Protein AF-A0AAD6PBW9-F1 (afdb_monomer)

InterPro domains:
  IPR003439 ABC transporter-like, ATP-binding domain [PF00005] (263-326)
  IPR011527 ABC transporter type 1, transmembrane domain [PF00664] (141-211)
  IPR011527 ABC transporter type 1, transmembrane domain [PS50929] (142-209)
  IPR027417 P-loop containing nucleoside triphosphate hydrolase [G3DSA:3.40.50.300] (234-325)
  IPR027417 P-loop containing nucleoside triphosphate hydrolase [SSF52540] (233-329)
  IPR036640 ABC transporter type 1, transmembrane domain superfamily [G3DSA:1.20.1560.10] (11-88)
  IPR036640 ABC transporter type 1, transmembrane domain superfamily [G3DSA:1.20.1560.10] (89-209)
  IPR036640 ABC transporter type 1, transmembrane domain superfamily [G3DSA:1.20.1560.10] (210-233)
  IPR036640 ABC transporter type 1, transmembrane domain superfamily [SSF90123] (123-211)
  IPR039421 Type 1 protein exporter [PTHR43394] (210-326)

Sequence (341 aa):
MALLLSDLGSEGQKVKFHKLFTFADRLDVVLMIVGTLSAIANGLSQPLMTLIFGQLINSFGASDRSNIVKEVSKVALNFVYLAVCVRARAPKTGMSPKTGMPSPTSVHDDEFEQNIERNVKPEEVSFKRLAYLNKPELPVLFLGTVAAVIHGVIFPVFGLLLSKAINMFYEPPKEIRKDSKFWAVLYLGLGFVTFAALPLQYYLFGIAGGKDSAASIFAILDRKPKIDSSRDEGLTLPHVKGNIEIEHVSFKYPMRPHVQIFRDLSPSIPSGKTVALVGESGSGKSTVISLIERFYDPDSGHVYLDSVEISKFKLNWLRQQMGLITDGAYASLVALHMSAT

Structure (mmCIF, N/CA/C/O backbone):
data_AF-A0AAD6PBW9-F1
#
_entry.id   AF-A0AAD6PBW9-F1
#
loop_
_atom_site.group_PDB
_atom_site.id
_atom_site.type_symbol
_atom_site.label_atom_id
_atom_site.label_alt_id
_atom_site.label_comp_id
_atom_site.label_asym_id
_atom_site.label_entity_id
_atom_site.label_seq_id
_atom_site.pdbx_PDB_ins_code
_atom_site.Cartn_x
_atom_site.Cartn_y
_atom_site.Cartn_z
_atom_site.occupancy
_atom_site.B_iso_or_equiv
_atom_site.auth_seq_id
_atom_site.auth_comp_id
_atom_site.auth_asym_id
_atom_site.auth_atom_id
_atom_site.pdbx_PDB_model_num
ATOM 1 N N . MET A 1 1 ? 1.594 11.320 15.863 1.00 37.09 1 MET A N 1
ATOM 2 C CA . MET A 1 1 ? 0.687 11.803 14.794 1.00 37.09 1 MET A CA 1
ATOM 3 C C . MET A 1 1 ? -0.109 13.038 15.222 1.00 37.09 1 MET A C 1
ATOM 5 O O . MET A 1 1 ? -0.111 14.004 14.477 1.00 37.09 1 MET A O 1
ATOM 9 N N . ALA A 1 2 ? -0.676 13.082 16.436 1.00 32.22 2 ALA A N 1
ATOM 10 C CA . ALA A 1 2 ? -1.377 14.269 16.958 1.00 32.22 2 ALA A CA 1
ATOM 11 C C . ALA A 1 2 ? -0.492 15.533 17.103 1.00 32.22 2 ALA A C 1
ATOM 13 O O . ALA A 1 2 ? -0.950 16.629 16.816 1.00 32.22 2 ALA A O 1
ATOM 14 N N . LEU A 1 3 ? 0.799 15.381 17.429 1.00 37.34 3 LEU A N 1
ATOM 15 C CA . LEU A 1 3 ? 1.764 16.497 17.499 1.00 37.34 3 LEU A CA 1
ATOM 16 C C . LEU A 1 3 ? 2.207 17.058 16.133 1.00 37.34 3 LEU A C 1
ATOM 18 O O . LEU A 1 3 ? 2.838 18.104 16.081 1.00 37.34 3 LEU A O 1
ATOM 22 N N . LEU A 1 4 ? 1.891 16.373 15.028 1.00 42.06 4 LEU A N 1
ATOM 23 C CA . LEU A 1 4 ? 2.176 16.845 13.665 1.00 42.06 4 LEU A CA 1
ATOM 24 C C . LEU A 1 4 ? 1.004 17.641 13.072 1.00 42.06 4 LEU A C 1
ATOM 26 O O . LEU A 1 4 ? 1.197 18.384 12.116 1.00 42.06 4 LEU A O 1
ATOM 30 N N . LEU A 1 5 ? -0.199 17.496 13.637 1.00 43.50 5 LEU A N 1
ATOM 31 C CA . LEU A 1 5 ? -1.408 18.168 13.158 1.00 43.50 5 LEU A CA 1
ATOM 32 C C . LEU A 1 5 ? -1.650 19.523 13.839 1.00 43.50 5 LEU A C 1
ATOM 34 O O . LEU A 1 5 ? -2.323 20.368 13.259 1.00 43.50 5 LEU A O 1
ATOM 38 N N . SER A 1 6 ? -1.065 19.772 15.017 1.00 46.06 6 SER A N 1
ATOM 39 C CA . SER A 1 6 ? -1.161 21.073 15.699 1.00 46.06 6 SER A CA 1
ATOM 40 C C . SER A 1 6 ? -0.300 22.172 15.065 1.00 46.06 6 SER A C 1
ATOM 42 O O . SER A 1 6 ? -0.536 23.344 15.331 1.00 46.06 6 SER A O 1
ATOM 44 N N . ASP A 1 7 ? 0.671 21.811 14.220 1.00 42.16 7 ASP A N 1
ATOM 45 C CA . ASP A 1 7 ? 1.599 22.750 13.563 1.00 42.16 7 ASP A CA 1
ATOM 46 C C . ASP A 1 7 ? 1.181 23.089 12.113 1.00 42.16 7 ASP A C 1
ATOM 48 O O . ASP A 1 7 ? 1.830 23.872 11.426 1.00 42.16 7 ASP A O 1
ATOM 52 N N . LEU A 1 8 ? 0.070 22.513 11.629 1.00 47.62 8 LEU A N 1
ATOM 53 C CA . LEU A 1 8 ? -0.501 22.789 10.299 1.00 47.62 8 LEU A CA 1
ATOM 54 C C . LEU A 1 8 ? -1.520 23.943 10.305 1.00 47.62 8 LEU A C 1
ATOM 56 O O . LEU A 1 8 ? -2.114 24.258 9.276 1.00 47.62 8 LEU A O 1
ATOM 60 N N . GLY A 1 9 ? -1.698 24.602 11.452 1.00 43.00 9 GLY A N 1
ATOM 61 C CA . GLY A 1 9 ? -2.535 25.786 11.621 1.00 43.00 9 GLY A CA 1
ATOM 62 C C . GLY A 1 9 ? -1.777 27.096 11.402 1.00 43.00 9 GLY A C 1
ATOM 63 O O . GLY A 1 9 ? -1.748 27.926 12.299 1.00 43.00 9 GLY A O 1
ATOM 64 N N . SER A 1 10 ? -1.140 27.298 10.248 1.00 41.44 10 SER A N 1
ATOM 65 C CA . SER A 1 10 ? -0.855 28.649 9.734 1.00 41.44 10 SER A CA 1
ATOM 66 C C . SER A 1 10 ? -0.509 28.598 8.247 1.00 41.44 10 SER A C 1
ATOM 68 O O . SER A 1 10 ? 0.254 27.748 7.786 1.00 41.44 10 SER A O 1
ATOM 7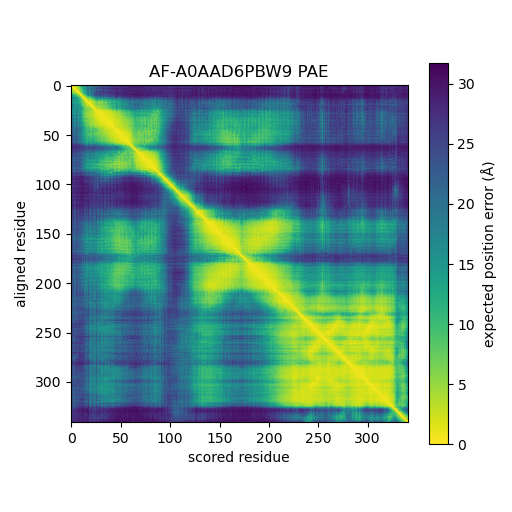0 N N . GLU A 1 11 ? -1.113 29.499 7.476 1.00 49.88 11 GLU A N 1
ATOM 71 C CA . GLU A 1 11 ? -0.882 29.635 6.044 1.00 49.88 11 GLU A CA 1
ATOM 72 C C . GLU A 1 11 ? 0.616 29.815 5.722 1.00 49.88 11 GLU A C 1
ATOM 74 O O . GLU A 1 11 ? 1.295 30.690 6.253 1.00 49.88 11 GLU A O 1
ATOM 79 N N . GLY A 1 12 ? 1.135 29.007 4.792 1.00 52.50 12 GLY A N 1
ATOM 80 C CA . GLY A 1 12 ? 2.311 29.377 3.999 1.00 52.50 12 GLY A CA 1
ATOM 81 C C . GLY A 1 12 ? 3.704 28.964 4.493 1.00 52.50 12 GLY A C 1
ATOM 82 O O . GLY A 1 12 ? 4.676 29.258 3.789 1.00 52.50 12 GLY A O 1
ATOM 83 N N . GLN A 1 13 ? 3.876 28.243 5.608 1.00 51.50 13 GLN A N 1
ATOM 84 C CA . GLN A 1 13 ? 5.208 27.716 5.951 1.00 51.50 13 GLN A CA 1
ATOM 85 C C . GLN A 1 13 ? 5.558 26.466 5.130 1.00 51.50 13 GLN A C 1
ATOM 87 O O . GLN A 1 13 ? 5.186 25.340 5.452 1.00 51.50 13 GLN A O 1
ATOM 92 N N . LYS A 1 14 ? 6.340 26.660 4.060 1.00 52.19 14 LYS A N 1
ATOM 93 C CA . LYS A 1 14 ? 6.998 25.565 3.331 1.00 52.19 14 LYS A CA 1
ATOM 94 C C . LYS A 1 14 ? 7.879 24.776 4.302 1.00 52.19 14 LYS A C 1
ATOM 96 O O . LYS A 1 14 ? 8.925 25.260 4.740 1.00 52.19 14 LYS A O 1
ATOM 101 N N . VAL A 1 15 ? 7.462 23.554 4.626 1.00 58.28 15 VAL A N 1
ATOM 102 C CA . VAL A 1 15 ? 8.254 22.615 5.425 1.00 58.28 15 VAL A CA 1
ATOM 103 C C . VAL A 1 15 ? 9.607 22.422 4.738 1.00 58.28 15 VAL A C 1
ATOM 105 O O . VAL A 1 15 ? 9.685 22.107 3.551 1.00 58.28 15 VAL A O 1
ATOM 108 N N . LYS A 1 16 ? 10.698 22.663 5.471 1.00 74.00 16 LYS A N 1
ATOM 109 C CA . LYS A 1 16 ? 12.054 22.553 4.922 1.00 74.00 16 LYS A CA 1
ATOM 110 C C . LYS A 1 16 ? 12.332 21.092 4.538 1.00 74.00 16 LYS A C 1
ATOM 112 O O . LYS A 1 16 ? 12.134 20.204 5.361 1.00 74.00 16 LYS A O 1
ATOM 117 N N . PHE A 1 17 ? 12.847 20.851 3.328 1.00 62.06 17 PHE A N 1
ATOM 118 C CA . PHE A 1 17 ? 13.036 19.507 2.744 1.00 62.06 17 PHE A CA 1
ATOM 119 C C . PHE A 1 17 ? 13.777 18.502 3.645 1.00 62.06 17 PHE A C 1
ATOM 121 O O . PHE A 1 17 ? 13.475 17.317 3.618 1.00 62.06 17 PHE A O 1
ATOM 128 N N . HIS A 1 18 ? 14.715 18.949 4.482 1.00 64.94 18 HIS A N 1
ATOM 129 C CA . HIS A 1 18 ? 15.452 18.062 5.388 1.00 64.94 18 HIS A CA 1
ATOM 130 C C . HIS A 1 18 ? 14.579 17.437 6.488 1.00 64.94 18 HIS A C 1
ATOM 132 O O . HIS A 1 18 ? 14.928 16.372 6.996 1.00 64.94 18 HIS A O 1
ATOM 138 N N . LYS A 1 19 ? 13.435 18.052 6.834 1.00 68.69 19 LYS A N 1
ATOM 139 C CA . LYS A 1 19 ? 12.487 17.479 7.800 1.00 68.69 19 LYS A CA 1
ATOM 140 C C . LYS A 1 19 ? 11.849 16.176 7.297 1.00 68.69 19 LYS A C 1
ATOM 142 O O . LYS A 1 19 ? 11.441 15.367 8.121 1.00 68.69 19 LYS A O 1
ATOM 147 N N . LEU A 1 20 ? 11.814 15.933 5.978 1.00 65.25 20 LEU A N 1
ATOM 148 C CA . LEU A 1 20 ? 11.360 14.647 5.425 1.00 65.25 20 LEU A CA 1
ATOM 149 C C . LEU A 1 20 ? 12.294 13.484 5.794 1.00 65.25 20 LEU A C 1
ATOM 151 O O . LEU A 1 20 ? 11.838 12.353 5.893 1.00 65.25 20 LEU A O 1
ATOM 155 N N . PHE A 1 21 ? 13.584 13.753 6.014 1.00 69.56 21 PHE A N 1
ATOM 156 C CA . PHE A 1 21 ? 14.593 12.718 6.271 1.00 69.56 21 PHE A CA 1
ATOM 157 C C . PHE A 1 21 ? 14.891 12.519 7.759 1.00 69.56 21 PHE A C 1
ATOM 159 O O . PHE A 1 21 ? 15.747 11.719 8.117 1.00 69.56 21 PHE A O 1
ATOM 166 N N . THR A 1 22 ? 14.200 13.240 8.644 1.00 71.88 22 THR A N 1
ATOM 167 C CA . THR A 1 22 ? 14.455 13.186 10.094 1.00 71.88 22 THR A CA 1
ATOM 168 C C . THR A 1 22 ? 13.980 11.874 10.731 1.00 71.88 22 THR A C 1
ATOM 170 O O . THR A 1 22 ? 14.443 11.525 11.810 1.00 71.88 22 THR A O 1
ATOM 173 N N . PHE A 1 23 ? 13.103 11.132 10.047 1.00 67.75 23 PHE A N 1
ATOM 174 C CA . PHE A 1 23 ? 12.586 9.827 10.476 1.00 67.75 23 PHE A CA 1
ATOM 175 C C . PHE A 1 23 ? 13.142 8.652 9.656 1.00 67.75 23 PHE A C 1
ATOM 177 O O . PHE A 1 23 ? 12.623 7.550 9.767 1.00 67.75 23 PHE A O 1
ATOM 184 N N . ALA A 1 24 ? 14.143 8.885 8.801 1.00 67.69 24 ALA A N 1
ATOM 185 C CA . ALA A 1 24 ? 14.720 7.836 7.966 1.00 67.69 24 ALA A CA 1
ATOM 186 C C . ALA A 1 24 ? 15.621 6.915 8.805 1.00 67.69 24 ALA A C 1
ATOM 188 O O . ALA A 1 24 ? 16.554 7.387 9.464 1.00 67.69 24 ALA A O 1
ATOM 189 N N . ASP A 1 25 ? 15.372 5.608 8.751 1.00 76.69 25 ASP A N 1
ATOM 190 C CA . ASP A 1 25 ? 16.179 4.614 9.455 1.00 76.69 25 ASP A CA 1
ATOM 191 C C . ASP A 1 25 ? 17.566 4.463 8.805 1.00 76.69 25 ASP A C 1
ATOM 193 O O . ASP A 1 25 ? 17.823 4.899 7.679 1.00 76.69 25 ASP A O 1
ATOM 197 N N . ARG A 1 26 ? 18.513 3.804 9.492 1.00 74.62 26 ARG A N 1
ATOM 198 C CA . ARG A 1 26 ? 19.882 3.607 8.961 1.00 74.62 26 ARG A CA 1
ATOM 199 C C . ARG A 1 26 ? 19.892 2.905 7.598 1.00 74.62 26 ARG A C 1
ATOM 201 O O . ARG A 1 26 ? 20.753 3.199 6.773 1.00 74.62 26 ARG A O 1
ATOM 208 N N . LEU A 1 27 ? 18.941 2.002 7.360 1.00 65.19 27 LEU A N 1
ATOM 209 C CA . LEU A 1 27 ? 18.769 1.346 6.064 1.00 65.19 27 LEU A CA 1
ATOM 210 C C . LEU A 1 27 ? 18.255 2.311 4.992 1.00 65.19 27 LEU A C 1
ATOM 212 O O . LEU A 1 27 ? 18.764 2.277 3.873 1.00 65.19 27 LEU A O 1
ATOM 216 N N . ASP A 1 28 ? 17.332 3.209 5.332 1.00 67.50 28 ASP A N 1
ATOM 217 C CA . ASP A 1 28 ? 16.785 4.202 4.401 1.00 67.50 28 ASP A CA 1
ATOM 218 C C . ASP A 1 28 ? 17.858 5.191 3.948 1.00 67.50 28 ASP A C 1
ATOM 220 O O . ASP A 1 28 ? 17.963 5.512 2.762 1.00 67.50 28 ASP A O 1
ATOM 224 N N . VAL A 1 29 ? 18.720 5.626 4.872 1.00 75.06 29 VAL A N 1
ATOM 225 C CA . VAL A 1 29 ? 19.859 6.501 4.559 1.00 75.06 29 VAL A CA 1
ATOM 226 C C . VAL A 1 29 ? 20.846 5.797 3.625 1.00 75.06 29 VAL A C 1
ATOM 228 O O . VAL A 1 29 ? 21.278 6.384 2.630 1.00 75.06 29 VAL A O 1
ATOM 231 N N . VAL A 1 30 ? 21.175 4.528 3.892 1.00 77.62 30 VAL A N 1
ATOM 232 C CA . VAL A 1 30 ? 22.055 3.732 3.019 1.00 77.62 30 VAL A CA 1
ATOM 233 C C . VAL A 1 30 ? 21.432 3.555 1.634 1.00 77.62 30 VAL A C 1
ATOM 235 O O . VAL A 1 30 ? 22.103 3.797 0.629 1.00 77.62 30 VAL A O 1
ATOM 238 N N . LEU A 1 31 ? 20.150 3.197 1.558 1.00 70.88 31 LEU A N 1
ATOM 239 C CA . LEU A 1 31 ? 19.424 3.027 0.298 1.00 70.88 31 LEU A CA 1
ATOM 240 C C . LEU A 1 31 ? 19.349 4.328 -0.502 1.00 70.88 31 LEU A C 1
ATOM 242 O O . LEU A 1 31 ? 19.541 4.308 -1.717 1.00 70.88 31 LEU A O 1
ATOM 246 N N . MET A 1 32 ? 19.140 5.465 0.158 1.00 79.00 32 MET A N 1
ATOM 247 C CA . MET A 1 32 ? 19.103 6.774 -0.491 1.00 79.00 32 MET A CA 1
ATOM 248 C C . MET A 1 32 ? 20.473 7.180 -1.049 1.00 79.00 32 MET A C 1
ATOM 250 O O . MET A 1 32 ? 20.555 7.683 -2.173 1.00 79.00 32 MET A O 1
ATOM 254 N N . ILE A 1 33 ? 21.561 6.923 -0.315 1.00 81.69 33 ILE A N 1
ATOM 255 C CA . ILE A 1 33 ? 22.930 7.180 -0.791 1.00 81.69 33 ILE A CA 1
ATOM 256 C C . ILE A 1 33 ? 23.255 6.276 -1.985 1.00 81.69 33 ILE A C 1
ATOM 258 O O . ILE A 1 33 ? 23.686 6.766 -3.031 1.00 81.69 33 ILE A O 1
ATOM 262 N N . VAL A 1 34 ? 22.995 4.970 -1.869 1.00 78.69 34 VAL A N 1
ATOM 263 C CA . VAL A 1 34 ? 23.208 3.998 -2.955 1.00 78.69 34 VAL A CA 1
ATOM 264 C C . VAL A 1 34 ? 22.353 4.347 -4.176 1.00 78.69 34 VAL A C 1
ATOM 266 O O . VAL A 1 34 ? 22.843 4.281 -5.305 1.00 78.69 34 VAL A O 1
ATOM 269 N N . GLY A 1 35 ? 21.105 4.772 -3.969 1.00 67.88 35 GLY A N 1
ATOM 270 C CA . GLY A 1 35 ? 20.186 5.222 -5.014 1.00 67.88 35 GLY A CA 1
ATOM 271 C C . GLY A 1 35 ? 20.657 6.497 -5.715 1.00 67.88 35 GLY A C 1
ATOM 272 O O . GLY A 1 35 ? 20.598 6.581 -6.942 1.00 67.88 35 GLY A O 1
ATOM 273 N N . THR A 1 36 ? 21.210 7.451 -4.967 1.00 80.75 36 THR A N 1
ATOM 274 C CA . THR A 1 36 ? 21.752 8.705 -5.516 1.00 80.75 36 THR A CA 1
ATOM 275 C C . THR A 1 36 ? 23.031 8.455 -6.315 1.00 80.75 36 THR A C 1
ATOM 277 O O . THR A 1 36 ? 23.134 8.888 -7.463 1.00 80.75 36 THR A O 1
ATOM 280 N N . LEU A 1 37 ? 23.980 7.690 -5.763 1.00 77.50 37 LEU A N 1
ATOM 281 C CA . LEU A 1 37 ? 25.201 7.276 -6.469 1.00 77.50 37 LEU A CA 1
ATOM 282 C C . LEU A 1 37 ? 24.867 6.491 -7.738 1.00 77.50 37 LEU A C 1
ATOM 284 O O . LEU A 1 37 ? 25.440 6.729 -8.801 1.00 77.50 37 LEU A O 1
ATOM 288 N N . SER A 1 38 ? 23.874 5.608 -7.642 1.00 70.94 38 SER A N 1
ATOM 289 C CA . SER A 1 38 ? 23.297 4.917 -8.784 1.00 70.94 38 SER A CA 1
ATOM 290 C C . SER A 1 38 ? 22.790 5.916 -9.827 1.00 70.94 38 SER A C 1
ATOM 292 O O . SER A 1 38 ? 23.211 5.858 -10.980 1.00 70.94 38 SER A O 1
ATOM 294 N N . ALA A 1 39 ? 21.915 6.851 -9.458 1.00 69.75 39 ALA A N 1
ATOM 295 C CA . ALA A 1 39 ? 21.348 7.825 -10.390 1.00 69.75 39 ALA A CA 1
ATOM 296 C C . ALA A 1 39 ? 22.427 8.642 -11.123 1.00 69.75 39 ALA A C 1
ATOM 298 O O . ALA A 1 39 ? 22.349 8.787 -12.345 1.00 69.75 39 ALA A O 1
ATOM 299 N N . ILE A 1 40 ? 23.472 9.080 -10.411 1.00 77.88 40 ILE A N 1
ATOM 300 C CA . ILE A 1 40 ? 24.627 9.784 -10.992 1.00 77.88 40 ILE A CA 1
ATOM 301 C C . ILE A 1 40 ? 25.355 8.891 -12.003 1.00 77.88 40 ILE A C 1
ATOM 303 O O . ILE A 1 40 ? 25.584 9.307 -13.140 1.00 77.88 40 ILE A O 1
ATOM 307 N N . ALA A 1 41 ? 25.659 7.644 -11.633 1.00 72.25 41 ALA A N 1
ATOM 308 C CA . ALA A 1 41 ? 26.291 6.689 -12.541 1.00 72.25 41 ALA A CA 1
ATOM 309 C C . ALA A 1 41 ? 25.436 6.430 -13.798 1.00 72.25 41 ALA A C 1
ATOM 311 O O . ALA A 1 41 ? 25.978 6.297 -14.894 1.00 72.25 41 ALA A O 1
ATOM 312 N N . ASN A 1 42 ? 24.099 6.426 -13.681 1.00 68.38 42 ASN A N 1
ATOM 313 C CA . ASN A 1 42 ? 23.200 6.344 -14.841 1.00 68.38 42 ASN A CA 1
ATOM 314 C C . ASN A 1 42 ? 23.349 7.542 -15.759 1.00 68.38 42 ASN A C 1
ATOM 316 O O . ASN A 1 42 ? 23.483 7.375 -16.969 1.00 68.38 42 ASN A O 1
ATOM 320 N N . GLY A 1 43 ? 23.296 8.737 -15.168 1.00 70.38 43 GLY A N 1
ATOM 321 C CA . GLY A 1 43 ? 23.356 9.991 -15.902 1.00 70.38 43 GLY A CA 1
ATOM 322 C C . GLY A 1 43 ? 24.660 10.108 -16.681 1.00 70.38 43 GLY A C 1
ATOM 323 O O . GLY A 1 43 ? 24.642 10.516 -17.837 1.00 70.38 43 GLY A O 1
ATOM 324 N N . LEU A 1 44 ? 25.771 9.660 -16.089 1.00 76.44 44 LEU A N 1
ATOM 325 C CA . LEU A 1 44 ? 27.093 9.669 -16.720 1.00 76.44 44 LEU A CA 1
ATOM 326 C C . LEU A 1 44 ? 27.302 8.544 -17.742 1.00 76.44 44 LEU A C 1
ATOM 328 O O . LEU A 1 44 ? 28.133 8.694 -18.637 1.00 76.44 44 LEU A O 1
ATOM 332 N N . SER A 1 45 ? 26.546 7.444 -17.660 1.00 72.19 45 SER A N 1
ATOM 333 C CA . SER A 1 45 ? 26.682 6.327 -18.605 1.00 72.19 45 SER A CA 1
ATOM 334 C C . SER A 1 45 ? 26.368 6.730 -20.049 1.00 72.19 45 SER A C 1
ATOM 336 O O . SER A 1 45 ? 27.056 6.284 -20.960 1.00 72.19 45 SER A O 1
ATOM 338 N N . GLN A 1 46 ? 25.388 7.615 -20.266 1.00 72.44 46 GLN A N 1
ATOM 339 C CA . GLN A 1 46 ? 24.967 8.048 -21.604 1.00 72.44 46 GLN A CA 1
ATOM 340 C C . GLN A 1 46 ? 26.043 8.907 -22.310 1.00 72.44 46 GLN A C 1
ATOM 342 O O . GLN A 1 46 ? 26.447 8.548 -23.417 1.00 72.44 46 GLN A O 1
ATOM 347 N N . PRO A 1 47 ? 26.604 9.970 -21.694 1.00 74.00 47 PRO A N 1
ATOM 348 C CA . PRO A 1 47 ? 27.751 10.689 -22.256 1.00 74.00 47 PRO A CA 1
ATOM 349 C C . PRO A 1 47 ? 29.002 9.820 -22.431 1.00 74.00 47 PRO A C 1
ATOM 351 O O . PRO A 1 47 ? 29.694 9.933 -23.443 1.00 74.00 47 PRO A O 1
ATOM 354 N N . LEU A 1 48 ? 29.295 8.941 -21.465 1.00 74.00 48 LEU A N 1
ATOM 355 C CA . LEU A 1 48 ? 30.467 8.067 -21.523 1.00 74.00 48 LEU A CA 1
ATOM 356 C C . LEU A 1 48 ? 30.358 7.050 -22.668 1.00 74.00 48 LEU A C 1
ATOM 358 O O . LEU A 1 48 ? 31.341 6.835 -23.376 1.00 74.00 48 LEU A O 1
ATOM 362 N N . MET A 1 49 ? 29.165 6.485 -22.896 1.00 69.88 49 MET A N 1
ATOM 363 C CA . MET A 1 49 ? 28.880 5.644 -24.064 1.00 69.88 49 MET A CA 1
ATOM 364 C C . MET A 1 49 ? 29.202 6.386 -25.355 1.00 69.88 49 MET A C 1
ATOM 366 O O . MET A 1 49 ? 29.941 5.856 -26.175 1.00 69.88 49 MET A O 1
ATOM 370 N N . THR A 1 50 ? 28.721 7.620 -25.516 1.00 75.62 50 THR A N 1
ATOM 371 C CA . THR A 1 50 ? 28.994 8.440 -26.707 1.00 75.62 50 THR A CA 1
ATOM 372 C C . THR A 1 50 ? 30.492 8.650 -26.937 1.00 75.62 50 THR A C 1
ATOM 374 O O . THR A 1 50 ? 30.956 8.552 -28.072 1.00 75.62 50 THR A O 1
ATOM 377 N N . LEU A 1 51 ? 31.269 8.889 -25.875 1.00 76.88 51 LEU A N 1
ATOM 378 C CA . LEU A 1 51 ? 32.717 9.093 -25.973 1.00 76.88 51 LEU A CA 1
ATOM 379 C C . LEU A 1 51 ? 33.452 7.806 -26.376 1.00 76.88 51 LEU A C 1
ATOM 381 O O . LEU A 1 51 ? 34.255 7.830 -27.309 1.00 76.88 51 LEU A O 1
ATOM 385 N N . ILE A 1 52 ? 33.146 6.678 -25.726 1.00 73.69 52 ILE A N 1
ATOM 386 C CA . ILE A 1 52 ? 33.714 5.360 -26.067 1.00 73.69 52 ILE A CA 1
ATOM 387 C C . ILE A 1 52 ? 33.351 4.985 -27.511 1.00 73.69 52 ILE A C 1
ATOM 389 O O . ILE A 1 52 ? 34.185 4.480 -28.261 1.00 73.69 52 ILE A O 1
ATOM 393 N N . PHE A 1 53 ? 32.118 5.272 -27.926 1.00 70.25 53 PHE A N 1
ATOM 394 C CA . PHE A 1 53 ? 31.641 5.009 -29.278 1.00 70.25 53 PHE A CA 1
ATOM 395 C C . PHE A 1 53 ? 32.345 5.874 -30.328 1.00 70.25 53 PHE A C 1
ATOM 397 O O . PHE A 1 53 ? 32.737 5.375 -31.380 1.00 70.25 53 PHE A O 1
ATOM 404 N N . GLY A 1 54 ? 32.564 7.157 -30.030 1.00 72.62 54 GLY A N 1
ATOM 405 C CA . GLY A 1 54 ? 33.341 8.052 -30.888 1.00 72.62 54 GLY A CA 1
ATOM 406 C C . GLY A 1 54 ? 34.790 7.587 -31.048 1.00 72.62 54 GLY A C 1
ATOM 407 O O . GLY A 1 54 ? 35.326 7.609 -32.155 1.00 72.62 54 GLY A O 1
ATOM 408 N N . GLN A 1 55 ? 35.404 7.092 -29.969 1.00 75.44 55 GLN A N 1
ATOM 409 C CA . GLN A 1 55 ? 36.736 6.485 -30.028 1.00 75.44 55 GLN A CA 1
ATOM 410 C C . GLN A 1 55 ? 36.750 5.240 -30.917 1.00 75.44 55 GLN A C 1
ATOM 412 O O . GLN A 1 55 ? 37.625 5.140 -31.771 1.00 75.44 55 GLN A O 1
ATOM 417 N N . LEU A 1 56 ? 35.757 4.350 -30.783 1.00 70.50 56 LEU A N 1
ATOM 418 C CA . LEU A 1 56 ? 35.626 3.161 -31.630 1.00 70.50 56 LEU A CA 1
ATOM 419 C C . LEU A 1 56 ? 35.587 3.529 -33.120 1.00 70.50 56 LEU A C 1
ATOM 421 O O . LEU A 1 56 ? 36.306 2.935 -33.919 1.00 70.50 56 LEU A O 1
ATOM 425 N N . ILE A 1 57 ? 34.772 4.521 -33.489 1.00 72.25 57 ILE A N 1
ATOM 426 C CA . ILE A 1 57 ? 34.641 4.992 -34.877 1.00 72.25 57 ILE A CA 1
ATOM 427 C C . ILE A 1 57 ? 35.976 5.548 -35.392 1.00 72.25 57 ILE A C 1
ATOM 429 O O . ILE A 1 57 ? 36.402 5.197 -36.492 1.00 72.25 57 ILE A O 1
ATOM 433 N N . ASN A 1 58 ? 36.675 6.356 -34.589 1.00 72.62 58 ASN A N 1
ATOM 434 C CA . ASN A 1 58 ? 37.980 6.902 -34.968 1.00 72.62 58 ASN A CA 1
ATOM 435 C C . ASN A 1 58 ? 39.050 5.813 -35.142 1.00 72.62 58 ASN A C 1
ATOM 437 O O . ASN A 1 58 ? 39.891 5.934 -36.031 1.00 72.62 58 ASN A O 1
ATOM 441 N N . SER A 1 59 ? 39.005 4.736 -34.349 1.00 70.50 59 SER A N 1
ATOM 442 C CA . SER A 1 59 ? 39.917 3.592 -34.490 1.00 70.50 59 SER A CA 1
ATOM 443 C C . SER A 1 59 ? 39.770 2.882 -35.840 1.00 70.50 59 SER A C 1
ATOM 445 O O . SER A 1 59 ? 40.763 2.395 -36.374 1.00 70.50 59 SER A O 1
ATOM 447 N N . PHE A 1 60 ? 38.562 2.849 -36.417 1.00 64.88 60 PHE A N 1
ATOM 448 C CA . PHE A 1 60 ? 38.335 2.304 -37.762 1.00 64.88 60 PHE A CA 1
ATOM 449 C C . PHE A 1 60 ? 38.843 3.228 -38.881 1.00 64.88 60 PHE A C 1
ATOM 451 O O . PHE A 1 60 ? 39.191 2.743 -39.956 1.00 64.88 60 PHE A O 1
ATOM 458 N N . GLY A 1 61 ? 38.910 4.541 -38.634 1.00 63.53 61 GLY A N 1
ATOM 459 C CA . GLY A 1 61 ? 39.374 5.541 -39.602 1.00 63.53 61 GLY A CA 1
ATOM 460 C C . GLY A 1 61 ? 40.895 5.742 -39.666 1.00 63.53 61 GLY A C 1
ATOM 461 O O . GLY A 1 61 ? 41.370 6.459 -40.544 1.00 63.53 61 GLY A O 1
ATOM 462 N N . ALA A 1 62 ? 41.672 5.145 -38.755 1.00 62.47 62 ALA A N 1
ATOM 463 C CA . ALA A 1 62 ? 43.127 5.288 -38.722 1.00 62.47 62 ALA A CA 1
ATOM 464 C C . ALA A 1 62 ? 43.818 4.391 -39.773 1.00 62.47 62 ALA A C 1
ATOM 466 O O . ALA A 1 62 ? 43.571 3.190 -39.849 1.00 62.47 62 ALA A O 1
ATOM 467 N N . SER A 1 63 ? 44.726 4.967 -40.569 1.00 55.41 63 SER A N 1
ATOM 468 C CA . SER A 1 63 ? 45.323 4.352 -41.770 1.00 55.41 63 SER A CA 1
ATOM 469 C C . SER A 1 63 ? 46.281 3.165 -41.543 1.00 55.41 63 SER A C 1
ATOM 471 O O . SER A 1 63 ? 46.812 2.627 -42.514 1.00 55.41 63 SER A O 1
ATOM 473 N N . ASP A 1 64 ? 46.528 2.740 -40.302 1.00 63.09 64 ASP A N 1
ATOM 474 C CA . ASP A 1 64 ? 47.488 1.677 -39.975 1.00 63.09 64 ASP A CA 1
ATOM 475 C C . ASP A 1 64 ? 46.778 0.349 -39.655 1.00 63.09 64 ASP A C 1
ATOM 477 O O . ASP A 1 64 ? 46.399 0.072 -38.515 1.00 63.09 64 ASP A O 1
ATOM 481 N N . ARG A 1 65 ? 46.611 -0.502 -40.679 1.00 59.50 65 ARG A N 1
ATOM 482 C CA . ARG A 1 65 ? 45.918 -1.806 -40.586 1.00 59.50 65 ARG A CA 1
ATOM 483 C C . ARG A 1 65 ? 46.497 -2.759 -39.534 1.00 59.50 65 ARG A C 1
ATOM 485 O O . ARG A 1 65 ? 45.783 -3.664 -39.108 1.00 59.50 65 ARG A O 1
ATOM 492 N N . SER A 1 66 ? 47.756 -2.586 -39.127 1.00 64.06 66 SER A N 1
ATOM 493 C CA . SER A 1 66 ? 48.433 -3.504 -38.201 1.00 64.06 66 SER A CA 1
ATOM 494 C C . SER A 1 66 ? 47.990 -3.338 -36.739 1.00 64.06 66 SER A C 1
ATOM 496 O O . SER A 1 66 ? 48.033 -4.299 -35.971 1.00 64.06 66 SER A O 1
ATOM 498 N N . ASN A 1 67 ? 47.483 -2.155 -36.370 1.00 65.56 67 ASN A N 1
ATOM 499 C CA . ASN A 1 67 ? 47.129 -1.805 -34.990 1.00 65.56 67 ASN A CA 1
ATOM 500 C C . ASN A 1 67 ? 45.611 -1.770 -34.711 1.00 65.56 67 ASN A C 1
ATOM 502 O O . ASN A 1 67 ? 45.202 -1.767 -33.548 1.00 65.56 67 ASN A O 1
ATOM 506 N N . ILE A 1 68 ? 44.762 -1.827 -35.748 1.00 67.69 68 ILE A N 1
ATOM 507 C CA . ILE A 1 68 ? 43.292 -1.718 -35.625 1.00 67.69 68 ILE A CA 1
ATOM 508 C C . ILE A 1 68 ? 42.707 -2.803 -34.711 1.00 67.69 68 ILE A C 1
ATOM 510 O O . ILE A 1 68 ? 41.891 -2.502 -33.846 1.00 67.69 68 ILE A O 1
ATOM 514 N N . VAL A 1 69 ? 43.141 -4.061 -34.844 1.00 72.38 69 VAL A N 1
ATOM 515 C CA . VAL A 1 69 ? 42.596 -5.175 -34.039 1.00 72.38 69 VAL A CA 1
ATOM 516 C C . VAL A 1 69 ? 42.865 -4.970 -32.544 1.00 72.38 69 VAL A C 1
ATOM 518 O O . VAL A 1 69 ? 42.006 -5.269 -31.711 1.00 72.38 69 VAL A O 1
ATOM 521 N N . LYS A 1 70 ? 44.033 -4.419 -32.194 1.00 74.81 70 LYS A N 1
ATOM 522 C CA . LYS A 1 70 ? 44.433 -4.158 -30.805 1.00 74.81 70 LYS A CA 1
ATOM 523 C C . LYS A 1 70 ? 43.638 -2.999 -30.200 1.00 74.81 70 LYS A C 1
ATOM 525 O O . LYS A 1 70 ? 43.154 -3.122 -29.076 1.00 74.81 70 LYS A O 1
ATOM 530 N N . GLU A 1 71 ? 43.446 -1.921 -30.959 1.00 71.56 71 GLU A N 1
ATOM 531 C CA . GLU A 1 71 ? 42.639 -0.769 -30.537 1.00 71.56 71 GLU A CA 1
ATOM 532 C C . GLU A 1 71 ? 41.151 -1.126 -30.409 1.00 71.56 71 GLU A C 1
ATOM 534 O O . GLU A 1 71 ? 40.540 -0.868 -29.371 1.00 71.56 71 GLU A O 1
ATOM 539 N N . VAL A 1 72 ? 40.580 -1.833 -31.390 1.00 70.69 72 VAL A N 1
ATOM 540 C CA . VAL A 1 72 ? 39.184 -2.304 -31.338 1.00 70.69 72 VAL A CA 1
ATOM 541 C C . VAL A 1 72 ? 38.963 -3.250 -30.154 1.00 70.69 72 VAL A C 1
ATOM 543 O O . VAL A 1 72 ? 37.959 -3.123 -29.456 1.00 70.69 72 VAL A O 1
ATOM 546 N N . SER A 1 73 ? 39.913 -4.146 -29.861 1.00 76.12 73 SER A N 1
ATOM 547 C CA . SER A 1 73 ? 39.826 -5.048 -28.699 1.00 76.12 73 SER A CA 1
ATOM 548 C C . SER A 1 73 ? 39.835 -4.287 -27.369 1.00 76.12 73 SER A C 1
ATOM 550 O O . SER A 1 73 ? 39.073 -4.618 -26.461 1.00 76.12 73 SER A O 1
ATOM 552 N N . LYS A 1 74 ? 40.656 -3.236 -27.253 1.00 76.75 74 LYS A N 1
ATOM 553 C CA . LYS A 1 74 ? 40.720 -2.383 -26.057 1.00 76.75 74 LYS A CA 1
ATOM 554 C C . LYS A 1 74 ? 39.418 -1.607 -25.846 1.00 76.75 74 LYS A C 1
ATOM 556 O O . LYS A 1 74 ? 38.917 -1.537 -24.725 1.00 76.75 74 LYS A O 1
ATOM 561 N N . VAL A 1 75 ? 38.841 -1.072 -26.920 1.00 72.00 75 VAL A N 1
ATOM 562 C CA . VAL A 1 75 ? 37.566 -0.344 -26.869 1.00 72.00 75 VAL A CA 1
ATOM 563 C C . VAL A 1 75 ? 36.388 -1.288 -26.595 1.00 72.00 75 VAL A C 1
ATOM 565 O O . VAL A 1 75 ? 35.518 -0.957 -25.791 1.00 72.00 75 VAL A O 1
ATOM 568 N N . ALA A 1 76 ? 36.384 -2.498 -27.162 1.00 72.38 76 ALA A N 1
ATOM 569 C CA . ALA A 1 76 ? 35.395 -3.534 -26.850 1.00 72.38 76 ALA A CA 1
ATOM 570 C C . ALA A 1 76 ? 35.416 -3.926 -25.361 1.00 72.38 76 ALA A C 1
ATOM 572 O O . ALA A 1 76 ? 34.360 -4.097 -24.750 1.00 72.38 76 ALA A O 1
ATOM 573 N N . LEU A 1 77 ? 36.602 -3.987 -24.746 1.00 77.75 77 LEU A N 1
ATOM 574 C CA . LEU A 1 77 ? 36.751 -4.237 -23.310 1.00 77.75 77 LEU A CA 1
ATOM 575 C C . LEU A 1 77 ? 36.075 -3.141 -22.462 1.00 77.75 77 LEU A C 1
ATOM 577 O O . LEU A 1 77 ? 35.419 -3.451 -21.468 1.00 77.75 77 LEU A O 1
ATOM 581 N N . ASN A 1 78 ? 36.150 -1.873 -22.885 1.00 76.19 78 ASN A N 1
ATOM 582 C CA . ASN A 1 78 ? 35.463 -0.762 -22.212 1.00 76.19 78 ASN A CA 1
ATOM 583 C C . ASN A 1 78 ? 33.930 -0.902 -22.259 1.00 76.19 78 ASN A C 1
ATOM 585 O O . ASN A 1 78 ? 33.269 -0.588 -21.267 1.00 76.19 78 ASN A O 1
ATOM 589 N N . PHE A 1 79 ? 33.355 -1.427 -23.351 1.00 70.75 79 PHE A N 1
ATOM 590 C CA . PHE A 1 79 ? 31.921 -1.756 -23.406 1.00 70.75 79 PHE A CA 1
ATOM 591 C C . PHE A 1 79 ? 31.546 -2.854 -22.409 1.00 70.75 79 PHE A C 1
ATOM 593 O O . PHE A 1 79 ? 30.501 -2.758 -21.768 1.00 70.75 79 PHE A O 1
ATOM 600 N N . VAL A 1 80 ? 32.396 -3.873 -22.239 1.00 75.31 80 VAL A N 1
ATOM 601 C CA . VAL A 1 80 ? 32.168 -4.950 -21.262 1.00 75.31 80 VAL A CA 1
ATOM 602 C C . VAL A 1 80 ? 32.210 -4.408 -19.834 1.00 75.31 80 VAL A C 1
ATOM 604 O O . VAL A 1 80 ? 31.293 -4.680 -19.059 1.00 75.31 80 VAL A O 1
ATOM 607 N N . TYR A 1 81 ? 33.211 -3.593 -19.487 1.00 77.00 81 TYR A N 1
ATOM 608 C CA . TYR A 1 81 ? 33.288 -2.974 -18.158 1.00 77.00 81 TYR A CA 1
ATOM 609 C C . TYR A 1 81 ? 32.078 -2.090 -17.864 1.00 77.00 81 TYR A C 1
ATOM 611 O O . TYR A 1 81 ? 31.483 -2.185 -16.790 1.00 77.00 81 TYR A O 1
ATOM 619 N N . LEU A 1 82 ? 31.656 -1.282 -18.835 1.00 70.75 82 LEU A N 1
ATOM 620 C CA . LEU A 1 82 ? 30.481 -0.436 -18.685 1.00 70.75 82 LEU A CA 1
ATOM 621 C C . LEU A 1 82 ? 29.190 -1.261 -18.564 1.00 70.75 82 LEU A C 1
ATOM 623 O O . LEU A 1 82 ? 28.349 -0.958 -17.719 1.00 70.75 82 LEU A O 1
ATOM 627 N N . ALA A 1 83 ? 29.055 -2.347 -19.330 1.00 68.44 83 ALA A N 1
ATOM 628 C CA . ALA A 1 83 ? 27.920 -3.262 -19.235 1.00 68.44 83 ALA A CA 1
ATOM 629 C C . ALA A 1 83 ? 27.850 -3.962 -17.871 1.00 68.44 83 ALA A C 1
ATOM 631 O O . ALA A 1 83 ? 26.764 -4.068 -17.305 1.00 68.44 83 ALA A O 1
ATOM 632 N N . VAL A 1 84 ? 28.983 -4.392 -17.305 1.00 75.44 84 VAL A N 1
ATOM 633 C CA . VAL A 1 84 ? 29.044 -4.968 -15.951 1.00 75.44 84 VAL A CA 1
ATOM 634 C C . VAL A 1 84 ? 28.645 -3.929 -14.901 1.00 75.44 84 VAL A C 1
ATOM 636 O O . VAL A 1 84 ? 27.813 -4.232 -14.045 1.00 75.44 84 VAL A O 1
ATOM 639 N N . CYS A 1 85 ? 29.138 -2.691 -15.009 1.00 70.00 85 CYS A N 1
ATOM 640 C CA . CYS A 1 85 ? 28.757 -1.589 -14.119 1.00 70.00 85 CYS A CA 1
ATOM 641 C C . CYS A 1 85 ? 27.253 -1.265 -14.177 1.00 70.00 85 CYS A C 1
ATOM 643 O O . CYS A 1 85 ? 26.638 -0.994 -13.146 1.00 70.00 85 CYS A O 1
ATOM 645 N N . VAL A 1 86 ? 26.637 -1.321 -15.362 1.00 62.50 86 VAL A N 1
ATOM 646 C CA . VAL A 1 86 ? 25.191 -1.089 -15.537 1.00 62.50 86 VAL A CA 1
ATOM 647 C C . VAL A 1 86 ? 24.362 -2.311 -15.107 1.00 62.50 86 VAL A C 1
ATOM 649 O O . VAL A 1 86 ? 23.305 -2.153 -14.501 1.00 62.50 86 VAL A O 1
ATOM 652 N N . ARG A 1 87 ? 24.826 -3.544 -15.361 1.00 55.00 87 ARG A N 1
ATOM 653 C CA . ARG A 1 87 ? 24.124 -4.799 -15.016 1.00 55.00 87 ARG A CA 1
ATOM 654 C C . ARG A 1 87 ? 24.139 -5.085 -13.516 1.00 55.00 87 ARG A C 1
ATOM 656 O O . ARG A 1 87 ? 23.120 -5.520 -12.988 1.00 55.00 87 ARG A O 1
ATOM 663 N N . ALA A 1 88 ? 25.245 -4.804 -12.824 1.00 58.22 88 ALA A N 1
ATOM 664 C CA . ALA A 1 88 ? 25.358 -4.930 -11.365 1.00 58.22 88 ALA A CA 1
ATOM 665 C C . ALA A 1 88 ? 24.374 -4.020 -10.598 1.00 58.22 88 ALA A C 1
ATOM 667 O O . ALA A 1 88 ? 24.218 -4.147 -9.387 1.00 58.22 88 ALA A O 1
ATOM 668 N N . ARG A 1 89 ? 23.703 -3.115 -11.319 1.00 52.78 89 ARG A N 1
ATOM 669 C CA . ARG A 1 89 ? 22.827 -2.066 -10.810 1.00 52.78 89 ARG A CA 1
ATOM 670 C C . ARG A 1 89 ? 21.336 -2.323 -11.038 1.00 52.78 89 ARG A C 1
ATOM 672 O O . ARG A 1 89 ? 20.516 -1.603 -10.474 1.00 52.78 89 ARG A O 1
ATOM 679 N N . ALA A 1 90 ? 20.961 -3.333 -11.828 1.00 42.75 90 ALA A N 1
ATOM 680 C CA . ALA A 1 90 ? 19.572 -3.774 -11.858 1.00 42.75 90 ALA A CA 1
ATOM 681 C C . ALA A 1 90 ? 19.273 -4.451 -10.509 1.00 42.75 90 ALA A C 1
ATOM 683 O O . ALA A 1 90 ? 19.897 -5.480 -10.221 1.00 42.75 90 ALA A O 1
ATOM 684 N N . PRO A 1 91 ? 18.365 -3.917 -9.664 1.00 42.38 91 PRO A N 1
ATOM 685 C CA . PRO A 1 91 ? 17.891 -4.691 -8.530 1.00 42.38 91 PRO A CA 1
ATOM 686 C C . PRO A 1 91 ? 17.376 -6.006 -9.104 1.00 42.38 91 PRO A C 1
ATOM 688 O O . PRO A 1 91 ? 16.635 -5.998 -10.088 1.00 42.38 91 PRO A O 1
ATOM 691 N N . LYS A 1 92 ? 17.824 -7.139 -8.554 1.00 39.78 92 LYS A N 1
ATOM 692 C CA . LYS A 1 92 ? 17.241 -8.439 -8.886 1.00 39.78 92 LYS A CA 1
ATOM 693 C C . LYS A 1 92 ? 15.762 -8.353 -8.509 1.00 39.78 92 LYS A C 1
ATOM 695 O O . LYS A 1 92 ? 15.406 -8.569 -7.353 1.00 39.78 92 LYS A O 1
ATOM 700 N N . THR A 1 93 ? 14.909 -7.969 -9.452 1.00 42.91 93 THR A N 1
ATOM 701 C CA . THR A 1 93 ? 13.462 -7.966 -9.290 1.00 42.91 93 THR A CA 1
ATOM 702 C C . THR A 1 93 ? 13.055 -9.424 -9.139 1.00 42.91 93 THR A C 1
ATOM 704 O O . THR A 1 93 ? 12.995 -10.176 -10.105 1.00 42.91 93 THR A O 1
ATOM 707 N N . GLY A 1 94 ? 12.909 -9.851 -7.886 1.00 37.38 94 GLY A N 1
ATOM 708 C CA . GLY A 1 94 ? 12.589 -11.233 -7.537 1.00 37.38 94 GLY A CA 1
ATOM 709 C C . GLY A 1 94 ? 13.167 -11.742 -6.218 1.00 37.38 94 GLY A C 1
ATOM 710 O O . GLY A 1 94 ? 12.815 -12.846 -5.823 1.00 37.38 94 GLY A O 1
ATOM 711 N N . MET A 1 95 ? 14.013 -10.989 -5.507 1.00 28.95 95 MET A N 1
ATOM 712 C CA . MET A 1 95 ? 14.537 -11.448 -4.214 1.00 28.95 95 MET A CA 1
ATOM 713 C C . MET A 1 95 ? 14.247 -10.424 -3.119 1.00 28.95 95 MET A C 1
ATOM 715 O O . MET A 1 95 ? 15.013 -9.491 -2.898 1.00 28.95 95 MET A O 1
ATOM 719 N N . SER A 1 96 ? 13.110 -10.612 -2.445 1.00 29.92 96 SER A N 1
ATOM 720 C CA . SER A 1 96 ? 12.851 -9.990 -1.146 1.00 29.92 96 SER A CA 1
ATOM 721 C C . SER A 1 96 ? 14.014 -10.338 -0.210 1.00 29.92 96 SER A C 1
ATOM 723 O O . SER A 1 96 ? 14.314 -11.529 -0.065 1.00 29.92 96 SER A O 1
ATOM 725 N N . PRO A 1 97 ? 14.689 -9.365 0.425 1.00 31.12 97 PRO A N 1
ATOM 726 C CA . PRO A 1 97 ? 15.665 -9.665 1.458 1.00 31.12 97 PRO A CA 1
ATOM 727 C C . PRO A 1 97 ? 14.933 -10.339 2.623 1.00 31.12 97 PRO A C 1
ATOM 729 O O . PRO A 1 97 ? 14.189 -9.699 3.361 1.00 31.12 97 PRO A O 1
ATOM 732 N N . LYS A 1 98 ? 15.117 -11.652 2.789 1.00 36.44 98 LYS A N 1
ATOM 733 C CA . LYS A 1 98 ? 14.862 -12.313 4.072 1.00 36.44 98 LYS A CA 1
ATOM 734 C C . LYS A 1 98 ? 16.020 -11.955 4.998 1.00 36.44 98 LYS A C 1
ATOM 736 O O . LYS A 1 98 ? 16.957 -12.729 5.151 1.00 36.44 98 LYS A O 1
ATOM 741 N N . THR A 1 99 ? 15.991 -10.753 5.552 1.00 32.16 99 THR A N 1
ATOM 742 C CA . THR A 1 99 ? 16.923 -10.331 6.600 1.00 32.16 99 THR A CA 1
ATOM 743 C C . THR A 1 99 ? 16.113 -9.823 7.780 1.00 32.16 99 THR A C 1
ATOM 745 O O . THR A 1 99 ? 16.004 -8.621 7.996 1.00 32.16 99 THR A O 1
ATOM 748 N N . GLY A 1 100 ? 15.524 -10.757 8.527 1.00 29.84 100 GLY A N 1
ATOM 749 C CA . GLY A 1 100 ? 15.253 -10.523 9.939 1.00 29.84 100 GLY A CA 1
ATOM 750 C C . GLY A 1 100 ? 16.591 -10.592 10.671 1.00 29.84 100 GLY A C 1
ATOM 751 O O . GLY A 1 100 ? 17.271 -11.615 10.599 1.00 29.84 100 GLY A O 1
ATOM 752 N N . MET A 1 101 ? 17.010 -9.495 11.301 1.00 29.20 101 MET A N 1
ATOM 753 C CA . MET A 1 101 ? 18.025 -9.577 12.350 1.00 29.20 101 MET A CA 1
ATOM 754 C C . MET A 1 101 ? 17.332 -9.860 13.688 1.00 29.20 101 MET A C 1
ATOM 756 O O . MET A 1 101 ? 16.238 -9.344 13.914 1.00 29.20 101 MET A O 1
ATOM 760 N N . PRO A 1 102 ? 17.955 -10.669 14.557 1.00 30.67 102 PRO A N 1
ATOM 761 C CA . PRO A 1 102 ? 17.338 -11.156 15.779 1.00 30.67 102 PRO A CA 1
ATOM 762 C C . PRO A 1 102 ? 17.326 -10.074 16.863 1.00 30.67 102 PRO A C 1
ATOM 764 O O . PRO A 1 102 ? 18.351 -9.459 17.165 1.00 30.67 102 PRO A O 1
ATOM 767 N N . SER A 1 103 ? 16.165 -9.880 17.478 1.00 26.86 103 SER A N 1
ATOM 768 C CA . SER A 1 103 ? 16.018 -9.238 18.783 1.00 26.86 103 SER A CA 1
ATOM 769 C C . SER A 1 103 ? 16.394 -10.226 19.901 1.00 26.86 103 SER A C 1
ATOM 771 O O . SER A 1 103 ? 16.176 -11.430 19.756 1.00 26.86 103 SER A O 1
ATOM 773 N N . PRO A 1 104 ? 16.981 -9.763 21.018 1.00 33.91 104 PRO A N 1
ATOM 774 C CA . PRO A 1 104 ? 17.464 -10.655 22.058 1.00 33.91 104 PRO A CA 1
ATOM 775 C C . PRO A 1 104 ? 16.323 -11.128 22.974 1.00 33.91 104 PRO A C 1
ATOM 777 O O . PRO A 1 104 ? 15.791 -10.350 23.756 1.00 33.91 104 PRO A O 1
ATOM 780 N N . THR A 1 105 ? 16.100 -12.446 22.970 1.00 29.72 105 THR A N 1
ATOM 781 C CA . THR A 1 105 ? 15.590 -13.286 24.081 1.00 29.72 105 THR A CA 1
ATOM 782 C C . THR A 1 105 ? 14.093 -13.226 24.451 1.00 29.72 105 THR A C 1
ATOM 784 O O . THR A 1 105 ? 13.697 -12.460 25.320 1.00 29.72 105 THR A O 1
ATOM 787 N N . SER A 1 106 ? 13.317 -14.197 23.947 1.00 28.77 106 SER A N 1
ATOM 788 C CA . SER A 1 10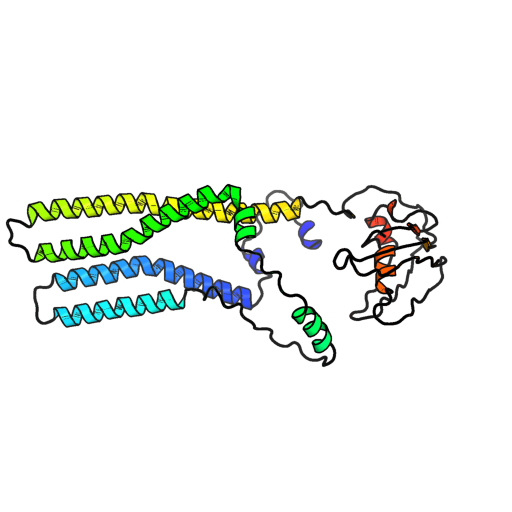6 ? 12.340 -14.998 24.717 1.00 28.77 106 SER A CA 1
ATOM 789 C C . SER A 1 106 ? 11.985 -16.278 23.934 1.00 28.77 106 SER A C 1
ATOM 791 O O . SER A 1 106 ? 11.223 -16.271 22.977 1.00 28.77 106 SER A O 1
ATOM 793 N N . VAL A 1 107 ? 12.554 -17.418 24.343 1.00 37.69 107 VAL A N 1
ATOM 794 C CA . VAL A 1 107 ? 12.494 -18.737 23.659 1.00 37.69 107 VAL A CA 1
ATOM 795 C C . VAL A 1 107 ? 11.085 -19.386 23.671 1.00 37.69 107 VAL A C 1
ATOM 797 O O . VAL A 1 107 ? 10.933 -20.565 23.377 1.00 37.69 107 VAL A O 1
ATOM 800 N N . HIS A 1 108 ? 10.024 -18.634 23.973 1.00 40.81 108 HIS A N 1
ATOM 801 C CA . HIS A 1 108 ? 8.646 -19.142 24.012 1.00 40.81 108 HIS A CA 1
ATOM 802 C C . HIS A 1 108 ? 7.661 -18.440 23.060 1.00 40.81 108 HIS A C 1
ATOM 804 O O . HIS A 1 108 ? 6.574 -18.976 22.853 1.00 40.81 108 HIS A O 1
ATOM 810 N N . ASP A 1 109 ? 8.036 -17.326 22.420 1.00 37.22 109 ASP A N 1
ATOM 811 C CA . ASP A 1 109 ? 7.153 -16.596 21.489 1.00 37.22 109 ASP A CA 1
ATOM 812 C C . ASP A 1 109 ? 7.340 -17.022 20.016 1.00 37.22 109 ASP A C 1
ATOM 814 O O . ASP A 1 109 ? 6.406 -16.948 19.210 1.00 37.22 109 ASP A O 1
ATOM 818 N N . ASP A 1 110 ? 8.510 -17.577 19.675 1.00 34.69 110 ASP A N 1
ATOM 819 C CA . ASP A 1 110 ? 8.866 -17.949 18.299 1.00 34.69 110 ASP A CA 1
ATOM 820 C C . ASP A 1 110 ? 7.982 -19.067 17.718 1.00 34.69 110 ASP A C 1
ATOM 822 O O . ASP A 1 110 ? 7.750 -19.108 16.512 1.00 34.69 110 ASP A O 1
ATOM 826 N N . GLU A 1 111 ? 7.450 -19.976 18.542 1.00 37.34 111 GLU A N 1
ATOM 827 C CA . GLU A 1 111 ? 6.646 -21.110 18.058 1.00 37.34 111 GLU A CA 1
ATOM 828 C C . GLU A 1 111 ? 5.186 -20.715 17.754 1.00 37.34 111 GLU A C 1
ATOM 830 O O . GLU A 1 111 ? 4.532 -21.331 16.906 1.00 37.34 111 GLU A O 1
ATOM 835 N N . PHE A 1 112 ? 4.674 -19.655 18.392 1.00 39.09 112 PHE A N 1
ATOM 836 C CA . PHE A 1 112 ? 3.318 -19.145 18.168 1.00 39.09 112 PHE A CA 1
ATOM 837 C C . PHE A 1 112 ? 3.279 -18.146 17.004 1.00 39.09 112 PHE A C 1
ATOM 839 O O . PHE A 1 112 ? 2.416 -18.268 16.131 1.00 39.09 112 PHE A O 1
ATOM 846 N N . GLU A 1 113 ? 4.255 -17.234 16.907 1.00 38.31 113 GLU A N 1
ATOM 847 C CA . GLU A 1 113 ? 4.375 -16.326 15.757 1.00 38.31 113 GLU A CA 1
ATOM 848 C C . GLU A 1 113 ? 4.801 -17.057 14.472 1.00 38.31 113 GLU A C 1
ATOM 850 O O . GLU A 1 113 ? 4.196 -16.820 13.421 1.00 38.31 113 GLU A O 1
ATOM 855 N N . GLN A 1 114 ? 5.709 -18.050 14.531 1.00 35.97 114 GLN A N 1
ATOM 856 C CA . GLN A 1 114 ? 6.013 -18.879 13.349 1.00 35.97 114 GLN A CA 1
ATOM 857 C C . GLN A 1 114 ? 4.802 -19.679 12.865 1.00 35.97 114 GLN A C 1
ATOM 859 O O . GLN A 1 114 ? 4.687 -19.934 11.666 1.00 35.97 114 GLN A O 1
ATOM 864 N N . ASN A 1 115 ? 3.890 -20.084 13.753 1.00 36.34 115 ASN A N 1
ATOM 865 C CA . ASN A 1 115 ? 2.665 -20.783 13.356 1.00 36.34 115 ASN A CA 1
ATOM 866 C C . ASN A 1 115 ? 1.609 -19.846 12.749 1.00 36.34 115 ASN A C 1
ATOM 868 O O . ASN A 1 115 ? 0.812 -20.303 11.924 1.00 36.34 115 ASN A O 1
ATOM 872 N N . ILE A 1 116 ? 1.617 -18.555 13.097 1.00 43.16 116 ILE A N 1
ATOM 873 C CA . ILE A 1 116 ? 0.777 -17.533 12.455 1.00 43.16 116 ILE A CA 1
ATOM 874 C C . ILE A 1 116 ? 1.325 -17.190 11.062 1.00 43.16 116 ILE A C 1
ATOM 876 O O . ILE A 1 116 ? 0.557 -17.196 10.099 1.00 43.16 116 ILE A O 1
ATOM 880 N N . GLU A 1 117 ? 2.639 -16.998 10.907 1.00 37.59 117 GLU A N 1
ATOM 881 C CA . GLU A 1 117 ? 3.248 -16.721 9.595 1.00 37.59 117 GLU A CA 1
ATOM 882 C C . GLU A 1 117 ? 3.254 -17.937 8.653 1.00 37.59 117 GLU A C 1
ATOM 884 O O . GLU A 1 117 ? 3.067 -17.780 7.447 1.00 37.59 117 GLU A O 1
ATOM 889 N N . ARG A 1 118 ? 3.404 -19.170 9.165 1.00 40.81 118 ARG A N 1
ATOM 890 C CA . ARG A 1 118 ? 3.347 -20.387 8.327 1.00 40.81 118 ARG A CA 1
ATOM 891 C C . ARG A 1 118 ? 1.945 -20.704 7.801 1.00 40.81 118 ARG A C 1
ATOM 893 O O . ARG A 1 118 ? 1.840 -21.371 6.772 1.00 40.81 118 ARG A O 1
ATOM 900 N N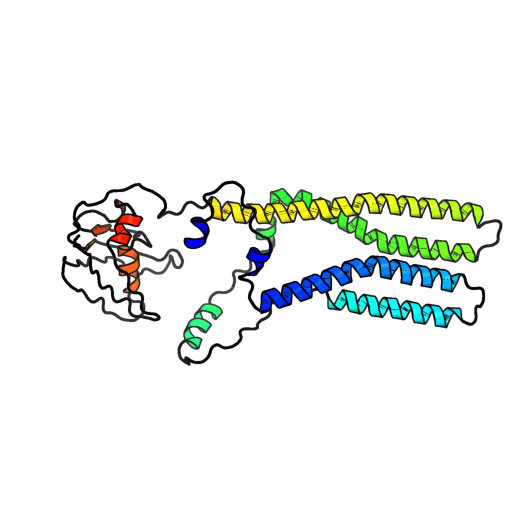 . ASN A 1 119 ? 0.884 -20.248 8.475 1.00 36.50 119 ASN A N 1
ATOM 901 C CA . ASN A 1 119 ? -0.501 -20.567 8.103 1.00 36.50 119 ASN A CA 1
ATOM 902 C C . ASN A 1 119 ? -1.241 -19.451 7.355 1.00 36.50 119 ASN A C 1
ATOM 904 O O . ASN A 1 119 ? -2.276 -19.726 6.745 1.00 36.50 119 ASN A O 1
ATOM 908 N N . VAL A 1 120 ? -0.720 -18.222 7.320 1.00 43.16 120 VAL A N 1
ATOM 909 C CA . VAL A 1 120 ? -1.196 -17.200 6.379 1.00 43.16 120 VAL A CA 1
ATOM 910 C C . VAL A 1 120 ? -0.404 -17.358 5.087 1.00 43.16 120 VAL A C 1
ATOM 912 O O . VAL A 1 120 ? 0.614 -16.706 4.873 1.00 43.16 120 VAL A O 1
ATOM 915 N N . LYS A 1 121 ? -0.863 -18.249 4.199 1.00 35.31 121 LYS A N 1
ATOM 916 C CA . LYS A 1 121 ? -0.391 -18.213 2.810 1.00 35.31 121 LYS A CA 1
ATOM 917 C C . LYS A 1 121 ? -0.702 -16.808 2.284 1.00 35.31 121 LYS A C 1
ATOM 919 O O . LYS A 1 121 ? -1.881 -16.446 2.317 1.00 35.31 121 LYS A O 1
ATOM 924 N N . PRO A 1 122 ? 0.284 -16.010 1.828 1.00 39.41 122 PRO A N 1
ATOM 925 C CA . PRO A 1 122 ? -0.033 -14.788 1.112 1.00 39.41 122 PRO A CA 1
ATOM 926 C C . PRO A 1 122 ? -0.924 -15.213 -0.049 1.00 39.41 122 PRO A C 1
ATOM 928 O O . PRO A 1 122 ? -0.537 -16.059 -0.855 1.00 39.41 122 PRO A O 1
ATOM 931 N N . GLU A 1 123 ? -2.162 -14.732 -0.054 1.00 46.88 123 GLU A N 1
ATOM 932 C CA . GLU A 1 123 ? -3.099 -15.021 -1.125 1.00 46.88 123 GLU A CA 1
ATOM 933 C C . GLU A 1 123 ? -2.453 -14.452 -2.392 1.00 46.88 123 GLU A C 1
ATOM 935 O O . GLU A 1 123 ? -2.353 -13.233 -2.541 1.00 46.88 123 GLU A O 1
ATOM 940 N N . GLU A 1 124 ? -1.879 -15.319 -3.235 1.00 41.66 124 GLU A N 1
ATOM 941 C CA . GLU A 1 124 ? -1.177 -14.883 -4.437 1.00 41.66 124 GLU A CA 1
ATOM 942 C C . GLU A 1 124 ? -2.171 -14.092 -5.280 1.00 41.66 124 GLU A C 1
ATOM 944 O O . GLU A 1 124 ? -3.124 -14.633 -5.852 1.00 41.66 124 GLU A O 1
ATOM 949 N N . VAL A 1 125 ? -1.986 -12.774 -5.306 1.00 51.62 125 VAL A N 1
ATOM 950 C CA . VAL A 1 125 ? -2.865 -11.879 -6.039 1.00 51.62 125 VAL A CA 1
ATOM 951 C C . VAL A 1 125 ? -2.690 -12.219 -7.512 1.00 51.62 125 VAL A C 1
ATOM 953 O O . VAL A 1 125 ? -1.682 -11.892 -8.132 1.00 51.62 125 VAL A O 1
ATOM 956 N N . SER A 1 126 ? -3.667 -12.936 -8.067 1.00 52.09 126 SER A N 1
ATOM 957 C CA . SER A 1 126 ? -3.630 -13.381 -9.456 1.00 52.09 126 SER A CA 1
ATOM 958 C C . SER A 1 126 ? -3.362 -12.199 -10.391 1.00 52.09 126 SER A C 1
ATOM 960 O O . SER A 1 126 ? -4.073 -11.192 -10.345 1.00 52.09 126 SER A O 1
ATOM 962 N N . PHE A 1 127 ? -2.401 -12.346 -11.307 1.00 53.12 127 PHE A N 1
ATOM 963 C CA . PHE A 1 127 ? -2.103 -11.346 -12.342 1.00 53.12 127 PHE A CA 1
ATOM 964 C C . PHE A 1 127 ? -3.344 -10.934 -13.154 1.00 53.12 127 PHE A C 1
ATOM 966 O O . PHE A 1 127 ? -3.452 -9.786 -13.580 1.00 53.12 127 PHE A O 1
ATOM 973 N N . LYS A 1 128 ? -4.333 -11.828 -13.311 1.00 52.75 128 LYS A N 1
ATOM 974 C CA . LYS A 1 128 ? -5.625 -11.506 -13.945 1.00 52.75 128 LYS A CA 1
ATOM 975 C C . LYS A 1 128 ? -6.463 -10.529 -13.121 1.00 52.75 128 LYS A C 1
ATOM 977 O O . LYS A 1 128 ? -7.147 -9.690 -13.697 1.00 52.75 128 LYS A O 1
ATOM 982 N N . ARG A 1 129 ? -6.413 -10.627 -11.790 1.00 52.91 129 ARG A N 1
ATOM 983 C CA . ARG A 1 129 ? -7.103 -9.714 -10.868 1.00 52.91 129 ARG A CA 1
ATOM 984 C C . ARG A 1 129 ? -6.436 -8.338 -10.876 1.00 52.91 129 ARG A C 1
ATOM 986 O O . ARG A 1 129 ? -7.144 -7.340 -10.923 1.00 52.91 129 ARG A O 1
ATOM 993 N N . LEU A 1 130 ? -5.104 -8.292 -10.939 1.00 56.44 130 LEU A N 1
ATOM 994 C CA . LEU A 1 130 ? -4.345 -7.048 -11.119 1.00 56.44 130 LEU A CA 1
ATOM 995 C C . LEU A 1 130 ? -4.692 -6.361 -12.453 1.00 56.44 130 LEU A C 1
ATOM 997 O O . LEU A 1 130 ? -5.040 -5.186 -12.477 1.00 56.44 130 LEU A O 1
ATOM 1001 N N . ALA A 1 131 ? -4.696 -7.119 -13.556 1.00 57.81 131 ALA A N 1
ATOM 1002 C CA . ALA A 1 131 ? -5.087 -6.612 -14.873 1.00 57.81 131 ALA A CA 1
ATOM 1003 C C . ALA A 1 131 ? -6.560 -6.164 -14.928 1.00 57.81 131 ALA A C 1
ATOM 1005 O O . ALA A 1 131 ? -6.905 -5.236 -15.655 1.00 57.81 131 ALA A O 1
ATOM 1006 N N . TYR A 1 132 ? -7.438 -6.805 -14.149 1.00 63.09 132 TYR A N 1
ATOM 1007 C CA . TYR A 1 132 ? -8.845 -6.421 -14.032 1.00 63.09 132 TYR A CA 1
ATOM 1008 C C . TYR A 1 132 ? -9.025 -5.096 -13.282 1.00 63.09 132 TYR A C 1
ATOM 1010 O O . TYR A 1 132 ? -9.881 -4.295 -13.653 1.00 63.09 132 TYR A O 1
ATOM 1018 N N . LEU A 1 133 ? -8.231 -4.863 -12.237 1.00 62.12 133 LEU A N 1
ATOM 1019 C CA . LEU A 1 133 ? -8.248 -3.605 -11.491 1.00 62.12 133 LEU A CA 1
ATOM 1020 C C . LEU A 1 133 ? -7.690 -2.453 -12.332 1.00 62.12 133 LEU A C 1
ATOM 1022 O O . LEU A 1 133 ? -8.209 -1.347 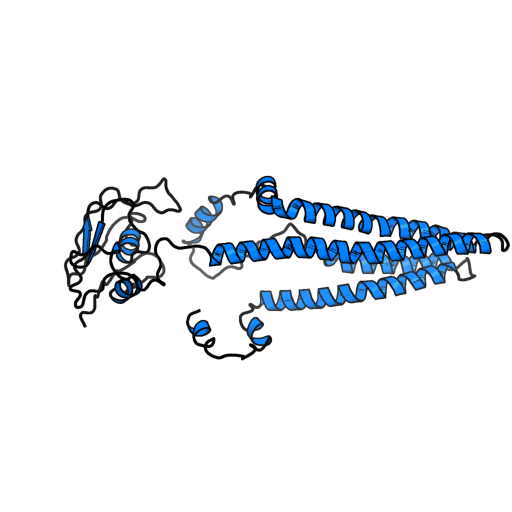-12.245 1.00 62.12 133 LEU A O 1
ATOM 1026 N N . ASN A 1 134 ? -6.742 -2.747 -13.228 1.00 64.69 134 ASN A N 1
ATOM 1027 C CA . ASN A 1 134 ? -6.122 -1.754 -14.100 1.00 64.69 134 ASN A CA 1
ATOM 1028 C C . ASN A 1 134 ? -6.759 -1.624 -15.504 1.00 64.69 134 ASN A C 1
ATOM 1030 O O . ASN A 1 134 ? -6.173 -1.102 -16.455 1.00 64.69 134 ASN A O 1
ATOM 1034 N N . LYS A 1 135 ? -8.000 -2.104 -15.656 1.00 73.44 135 LYS A N 1
ATOM 1035 C CA . LYS A 1 135 ? -8.789 -2.009 -16.897 1.00 73.44 135 LYS A CA 1
ATOM 1036 C C . LYS A 1 135 ? -8.825 -0.621 -17.551 1.00 73.44 135 LYS A C 1
ATOM 1038 O O . LYS A 1 135 ? -8.692 -0.580 -18.775 1.00 73.44 13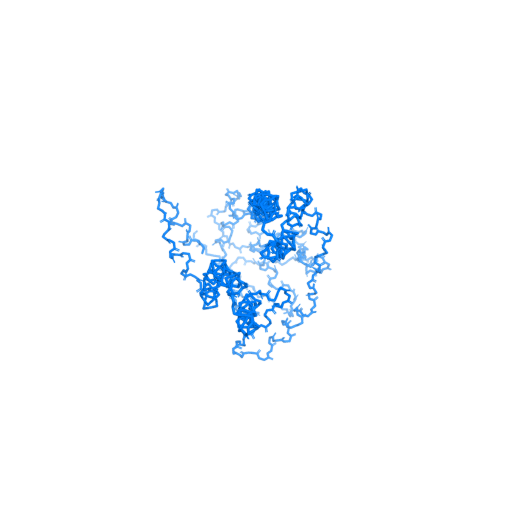5 LYS A O 1
ATOM 1043 N N . PRO A 1 136 ? -9.028 0.494 -16.819 1.00 73.31 136 PRO A N 1
ATOM 1044 C CA . PRO A 1 136 ? -9.072 1.811 -17.452 1.00 73.31 136 PRO A CA 1
ATOM 1045 C C . PRO A 1 136 ? -7.705 2.281 -17.973 1.00 73.31 136 PRO A C 1
ATOM 1047 O O . PRO A 1 136 ? -7.662 3.145 -18.846 1.00 73.31 136 PRO A O 1
ATOM 1050 N N . GLU A 1 137 ? -6.596 1.712 -17.497 1.00 75.81 137 GLU A N 1
ATOM 1051 C CA . GLU A 1 137 ? -5.240 2.102 -17.910 1.00 75.81 137 GLU A CA 1
ATOM 1052 C C . GLU A 1 137 ? -4.630 1.148 -18.936 1.00 75.81 137 GLU A C 1
ATOM 1054 O O . GLU A 1 137 ? -3.641 1.478 -19.587 1.00 75.81 137 GLU A O 1
ATOM 1059 N N . LEU A 1 138 ? -5.259 -0.006 -19.157 1.00 78.81 138 LEU A N 1
ATOM 1060 C CA . LEU A 1 138 ? -4.851 -1.019 -20.128 1.00 78.81 138 LEU A CA 1
ATOM 1061 C C . LEU A 1 138 ? -4.604 -0.456 -21.547 1.00 78.81 138 LEU A C 1
ATOM 1063 O O . LEU A 1 138 ? -3.610 -0.847 -22.161 1.00 78.81 138 LEU A O 1
ATOM 1067 N N . PRO A 1 139 ? -5.403 0.501 -22.069 1.00 83.00 139 PRO A N 1
ATOM 1068 C CA . PRO A 1 139 ? -5.107 1.157 -23.346 1.00 83.00 139 PRO A CA 1
ATOM 1069 C C . PRO A 1 139 ? -3.827 2.005 -23.314 1.00 83.00 139 PRO A C 1
ATOM 1071 O O . PRO A 1 139 ? -3.045 1.981 -24.262 1.00 83.00 139 PRO A O 1
ATOM 1074 N N . VAL A 1 140 ? -3.592 2.733 -22.218 1.00 84.94 140 VAL A N 1
ATOM 1075 C CA . VAL A 1 140 ? -2.398 3.575 -22.024 1.00 84.94 140 VAL A CA 1
ATOM 1076 C C . VAL A 1 140 ? -1.157 2.698 -21.873 1.00 84.94 140 VAL A C 1
ATOM 1078 O O . VAL A 1 140 ? -0.125 2.980 -22.478 1.00 84.94 140 VAL A O 1
ATOM 1081 N N . LEU A 1 141 ? -1.277 1.590 -21.141 1.00 81.19 141 LEU A N 1
ATOM 1082 C CA . LEU A 1 141 ? -0.227 0.592 -20.982 1.00 81.19 141 LEU A CA 1
ATOM 1083 C C . LEU A 1 141 ? 0.102 -0.095 -22.312 1.00 81.19 141 LEU A C 1
ATOM 1085 O O . LEU A 1 141 ? 1.274 -0.291 -22.635 1.00 81.19 141 LEU A O 1
ATOM 1089 N N . PHE A 1 142 ? -0.915 -0.424 -23.112 1.00 85.94 142 PHE A N 1
ATOM 1090 C CA . PHE A 1 142 ? -0.729 -0.984 -24.448 1.00 85.94 142 PHE A CA 1
ATOM 1091 C C . PHE A 1 142 ? 0.007 -0.000 -25.365 1.00 85.94 142 PHE A C 1
ATOM 1093 O O . PHE A 1 142 ? 1.018 -0.365 -25.962 1.00 85.94 142 PHE A O 1
ATOM 1100 N N . LEU A 1 143 ? -0.426 1.264 -25.411 1.00 85.00 143 LEU A N 1
ATOM 1101 C CA . LEU A 1 143 ? 0.254 2.330 -26.157 1.00 85.00 143 LEU A CA 1
ATOM 1102 C C . LEU A 1 143 ? 1.701 2.533 -25.678 1.00 85.00 143 LEU A C 1
ATOM 1104 O O . LEU A 1 143 ? 2.610 2.646 -26.501 1.00 85.00 143 LEU A O 1
ATOM 1108 N N . GLY A 1 144 ? 1.935 2.520 -24.362 1.00 83.62 144 GLY A N 1
ATOM 1109 C CA . GLY A 1 144 ? 3.274 2.608 -23.772 1.00 83.62 144 GLY A CA 1
ATOM 1110 C C . GLY A 1 144 ? 4.155 1.419 -24.159 1.00 83.62 144 GLY A C 1
ATOM 1111 O O . GLY A 1 144 ? 5.332 1.593 -24.471 1.00 83.62 144 GLY A O 1
ATOM 1112 N N . THR A 1 145 ? 3.573 0.221 -24.230 1.00 85.56 145 THR A N 1
ATOM 1113 C CA . THR A 1 145 ? 4.258 -1.000 -24.678 1.00 85.56 145 THR A CA 1
ATOM 1114 C C . THR A 1 145 ? 4.614 -0.925 -26.161 1.00 85.56 145 THR A C 1
ATOM 1116 O O . THR A 1 145 ? 5.741 -1.247 -26.527 1.00 85.56 145 THR A O 1
ATOM 1119 N N . VAL A 1 146 ? 3.710 -0.441 -27.017 1.00 87.19 146 VAL A N 1
ATOM 1120 C CA . VAL A 1 146 ? 4.001 -0.208 -28.443 1.00 87.19 146 VAL A CA 1
ATOM 1121 C C . VAL A 1 146 ? 5.148 0.795 -28.604 1.00 87.19 146 VAL A C 1
ATOM 1123 O O . VAL A 1 146 ? 6.094 0.525 -29.344 1.00 87.19 146 VAL A O 1
ATOM 1126 N N . ALA A 1 147 ? 5.124 1.910 -27.866 1.00 81.94 147 ALA A N 1
ATOM 1127 C CA . ALA A 1 147 ? 6.215 2.887 -27.869 1.00 81.94 147 ALA A CA 1
ATOM 1128 C C . ALA A 1 147 ? 7.546 2.278 -27.382 1.00 81.94 147 ALA A C 1
ATOM 1130 O O . ALA A 1 147 ? 8.594 2.535 -27.976 1.00 81.94 147 ALA A O 1
ATOM 1131 N N . ALA A 1 148 ? 7.509 1.413 -26.363 1.00 77.44 148 ALA A N 1
ATOM 1132 C CA . ALA A 1 148 ? 8.686 0.697 -25.870 1.00 77.44 148 ALA A CA 1
ATOM 1133 C C . ALA A 1 148 ? 9.246 -0.309 -26.883 1.00 77.44 148 ALA A C 1
ATOM 1135 O O . ALA A 1 148 ? 10.463 -0.436 -27.001 1.00 77.44 148 ALA A O 1
ATOM 1136 N N . VAL A 1 149 ? 8.388 -0.999 -27.640 1.00 86.81 149 VAL A N 1
ATOM 1137 C CA . VAL A 1 149 ? 8.819 -1.886 -28.732 1.00 86.81 149 VAL A CA 1
ATOM 1138 C C . VAL A 1 149 ? 9.508 -1.076 -29.828 1.00 86.81 149 VAL A C 1
ATOM 1140 O O . VAL A 1 149 ? 10.601 -1.450 -30.251 1.00 86.81 149 VAL A O 1
ATOM 1143 N N . ILE A 1 150 ? 8.925 0.057 -30.240 1.00 84.81 150 ILE A N 1
ATOM 1144 C CA . ILE A 1 150 ? 9.547 0.968 -31.215 1.00 84.81 150 ILE A CA 1
ATOM 1145 C C . ILE A 1 150 ? 10.928 1.398 -30.716 1.00 84.81 150 ILE A C 1
ATOM 1147 O O . ILE A 1 150 ? 11.903 1.277 -31.453 1.00 84.81 150 ILE A O 1
ATOM 1151 N N . HIS A 1 151 ? 11.035 1.817 -29.454 1.00 81.25 151 HIS A N 1
ATOM 1152 C CA . HIS A 1 151 ? 12.312 2.182 -28.848 1.00 81.25 151 HIS A CA 1
ATOM 1153 C C . HIS A 1 151 ? 13.307 1.008 -28.797 1.00 81.25 151 HIS A C 1
ATOM 1155 O O . HIS A 1 151 ? 14.478 1.182 -29.129 1.00 81.25 151 HIS A O 1
ATOM 1161 N N . GLY A 1 152 ? 12.861 -0.206 -28.471 1.00 77.94 152 GLY A N 1
ATOM 1162 C CA . GLY A 1 152 ? 13.714 -1.398 -28.447 1.00 77.94 152 GLY A CA 1
ATOM 1163 C C . GLY A 1 152 ? 14.330 -1.743 -29.809 1.00 77.94 152 GLY A C 1
ATOM 1164 O O . GLY A 1 152 ? 15.469 -2.206 -29.868 1.00 77.94 152 GLY A O 1
ATOM 1165 N N . VAL A 1 153 ? 13.619 -1.466 -30.908 1.00 86.06 153 VAL A N 1
ATOM 1166 C CA . VAL A 1 153 ? 14.091 -1.705 -32.286 1.00 86.06 153 VAL A CA 1
ATOM 1167 C C . VAL A 1 153 ? 15.121 -0.660 -32.748 1.00 86.06 153 VAL A C 1
ATOM 1169 O O . VAL A 1 153 ? 15.916 -0.943 -33.648 1.00 86.06 153 VAL A O 1
ATOM 1172 N N . ILE A 1 154 ? 15.191 0.511 -32.103 1.00 83.81 154 ILE A N 1
ATOM 1173 C CA . ILE A 1 154 ? 16.140 1.582 -32.461 1.00 83.81 154 ILE A CA 1
ATOM 1174 C C . ILE A 1 154 ? 17.592 1.109 -32.331 1.00 83.81 154 ILE A C 1
ATOM 1176 O O . ILE A 1 154 ? 18.393 1.399 -33.215 1.00 83.81 154 ILE A O 1
ATOM 1180 N N . PHE A 1 155 ? 17.942 0.344 -31.290 1.00 79.81 155 PHE A N 1
ATOM 1181 C CA . PHE A 1 155 ? 19.326 -0.103 -31.070 1.00 79.81 155 PHE A CA 1
ATOM 1182 C C . PHE A 1 155 ? 19.843 -1.073 -32.153 1.00 79.81 155 PHE A C 1
ATOM 1184 O O . PHE A 1 155 ? 20.922 -0.820 -32.697 1.00 79.81 155 PHE A O 1
ATOM 1191 N N . PRO A 1 156 ? 19.109 -2.141 -32.533 1.00 82.81 156 PRO A N 1
ATOM 1192 C CA . PRO A 1 156 ? 19.483 -2.976 -33.675 1.00 82.81 156 PRO A CA 1
ATOM 1193 C C . PRO A 1 156 ? 19.588 -2.200 -34.993 1.00 82.81 156 PRO A C 1
ATOM 1195 O O . PRO A 1 156 ? 20.562 -2.368 -35.727 1.00 82.81 156 PRO A O 1
ATOM 1198 N N . VAL A 1 157 ? 18.620 -1.322 -35.286 1.00 85.38 157 VAL A N 1
ATOM 1199 C CA . VAL A 1 157 ? 18.627 -0.506 -36.514 1.00 85.38 157 VAL A CA 1
ATOM 1200 C C . VAL A 1 157 ? 19.828 0.436 -36.529 1.00 85.38 157 VAL A C 1
ATOM 1202 O O . VAL A 1 157 ? 20.528 0.510 -37.534 1.00 85.38 157 VAL A O 1
ATOM 1205 N N . PHE A 1 158 ? 20.125 1.093 -35.408 1.00 82.44 158 PHE A N 1
ATOM 1206 C CA . PHE A 1 158 ? 21.308 1.935 -35.252 1.00 82.44 158 PHE A CA 1
ATOM 1207 C C . PHE A 1 158 ? 22.604 1.158 -35.519 1.00 82.44 158 PHE A C 1
ATOM 1209 O O . PHE A 1 158 ? 23.466 1.646 -36.248 1.00 82.44 158 PHE A O 1
ATOM 1216 N N . GLY A 1 159 ? 22.727 -0.066 -34.993 1.00 77.94 159 GLY A N 1
ATOM 1217 C CA . GLY A 1 159 ? 23.880 -0.936 -35.248 1.00 77.94 159 GLY A CA 1
ATOM 1218 C C . GLY A 1 159 ? 24.047 -1.298 -36.728 1.00 77.94 159 GLY A C 1
ATOM 1219 O O . GLY A 1 159 ? 25.159 -1.243 -37.257 1.00 77.94 159 GLY A O 1
ATOM 1220 N N . LEU A 1 160 ? 22.946 -1.605 -37.422 1.00 83.38 160 LEU A N 1
ATOM 1221 C CA . LEU A 1 160 ? 22.956 -1.885 -38.863 1.00 83.38 160 LEU A CA 1
ATOM 1222 C C . LEU A 1 160 ? 23.329 -0.651 -39.692 1.00 83.38 160 LEU A C 1
ATOM 1224 O O . LEU A 1 160 ? 24.181 -0.749 -40.578 1.00 83.38 160 LEU A O 1
ATOM 1228 N N . LEU A 1 161 ? 22.726 0.506 -39.392 1.00 84.25 161 LEU A N 1
ATOM 1229 C CA . LEU A 1 161 ? 23.046 1.771 -40.060 1.00 84.25 161 LEU A CA 1
ATOM 1230 C C . LEU A 1 161 ? 24.519 2.135 -39.870 1.00 84.25 161 LEU A C 1
ATOM 1232 O O . LEU A 1 161 ? 25.168 2.564 -40.822 1.00 84.25 161 LEU A O 1
ATOM 1236 N N . LEU A 1 162 ? 25.067 1.893 -38.679 1.00 80.69 162 LEU A N 1
ATOM 1237 C CA . LEU A 1 162 ? 26.463 2.196 -38.392 1.00 80.69 162 LEU A CA 1
ATOM 1238 C C . LEU A 1 162 ? 27.417 1.279 -39.134 1.00 80.69 162 LEU A C 1
ATOM 1240 O O . LEU A 1 162 ? 28.387 1.755 -39.714 1.00 80.69 162 LEU A O 1
ATOM 1244 N N . SER A 1 163 ? 27.139 -0.024 -39.146 1.00 80.00 163 SER A N 1
ATOM 1245 C CA . SER A 1 163 ? 27.940 -0.977 -39.914 1.00 80.00 163 SER A CA 1
ATOM 1246 C C . SER A 1 163 ? 28.006 -0.569 -41.389 1.00 80.00 163 SER A C 1
ATOM 1248 O O . SER A 1 163 ? 29.081 -0.557 -41.988 1.00 80.00 163 SER A O 1
ATOM 1250 N N . LYS A 1 164 ? 26.873 -0.155 -41.968 1.00 81.69 164 LYS A N 1
ATOM 1251 C CA . LYS A 1 164 ? 26.806 0.338 -43.349 1.00 81.69 164 LYS A CA 1
ATOM 1252 C C . LYS A 1 164 ? 27.536 1.668 -43.541 1.00 81.69 164 LYS A C 1
ATOM 1254 O O . LYS A 1 164 ? 28.242 1.815 -44.535 1.00 81.69 164 LYS A O 1
ATOM 1259 N N . ALA A 1 165 ? 27.442 2.588 -42.582 1.00 79.19 165 ALA A N 1
ATOM 1260 C CA . ALA A 1 165 ? 28.185 3.845 -42.616 1.00 79.19 165 ALA A CA 1
ATOM 1261 C C . ALA A 1 165 ? 29.707 3.631 -42.563 1.00 79.19 165 ALA A C 1
ATOM 1263 O O . ALA A 1 165 ? 30.434 4.314 -43.275 1.00 79.19 165 ALA A O 1
ATOM 1264 N N . ILE A 1 166 ? 30.190 2.660 -41.778 1.00 77.62 166 ILE A N 1
ATOM 1265 C CA . ILE A 1 166 ? 31.614 2.293 -41.723 1.00 77.62 166 ILE A CA 1
ATOM 1266 C C . ILE A 1 166 ? 32.074 1.697 -43.062 1.00 77.62 166 ILE A C 1
ATOM 1268 O O . ILE A 1 166 ? 33.126 2.078 -43.567 1.00 77.62 166 ILE A O 1
ATOM 1272 N N . ASN A 1 167 ? 31.279 0.809 -43.671 1.00 74.19 167 ASN A N 1
ATOM 1273 C CA . ASN A 1 167 ? 31.628 0.168 -44.948 1.00 74.19 167 ASN A CA 1
ATOM 1274 C C . ASN A 1 167 ? 31.794 1.167 -46.105 1.00 74.19 167 ASN A C 1
ATOM 1276 O O . ASN A 1 167 ? 32.655 0.967 -46.957 1.00 74.19 167 ASN A O 1
ATOM 1280 N N . MET A 1 168 ? 31.045 2.271 -46.090 1.00 75.25 168 MET A N 1
ATOM 1281 C CA . MET A 1 168 ? 31.151 3.352 -47.079 1.00 75.25 168 MET A CA 1
ATOM 1282 C C . MET A 1 168 ? 32.563 3.956 -47.163 1.00 75.25 168 MET A C 1
ATOM 1284 O O . MET A 1 168 ? 32.995 4.373 -48.234 1.00 75.25 168 MET A O 1
ATOM 1288 N N . PHE A 1 169 ? 33.317 3.986 -46.057 1.00 73.31 169 PHE A N 1
ATOM 1289 C CA . PHE A 1 169 ? 34.696 4.495 -46.057 1.00 73.31 169 PHE A CA 1
ATOM 1290 C C . PHE A 1 169 ? 35.675 3.600 -46.834 1.00 73.31 169 PHE A C 1
ATOM 1292 O O . PHE A 1 169 ? 36.796 4.023 -47.111 1.00 73.31 169 PHE A O 1
ATOM 1299 N N . TYR A 1 170 ? 35.259 2.384 -47.199 1.00 76.94 170 TYR A N 1
ATOM 1300 C CA . TYR A 1 170 ? 36.053 1.424 -47.964 1.00 76.94 170 TYR A CA 1
ATOM 1301 C C . TYR A 1 170 ? 35.617 1.311 -49.440 1.00 76.94 170 TYR A C 1
ATOM 1303 O O . TYR A 1 170 ? 36.227 0.547 -50.189 1.00 76.94 170 TYR A O 1
ATOM 1311 N N . GLU A 1 171 ? 34.602 2.065 -49.878 1.00 77.06 171 GLU A N 1
ATOM 1312 C CA . GLU A 1 171 ? 34.115 2.100 -51.267 1.00 77.06 171 GLU A CA 1
ATOM 1313 C C . GLU A 1 171 ? 34.888 3.110 -52.146 1.00 77.06 171 GLU A C 1
ATOM 1315 O O . GLU A 1 171 ? 35.480 4.069 -51.642 1.00 77.06 171 GLU A O 1
ATOM 1320 N N . PRO A 1 172 ? 34.924 2.927 -53.481 1.00 78.06 172 PRO A N 1
ATOM 1321 C CA . PRO A 1 172 ? 35.668 3.809 -54.379 1.00 78.06 172 PRO A CA 1
ATOM 1322 C C . PRO A 1 172 ? 35.089 5.246 -54.437 1.00 78.06 172 PRO A C 1
ATOM 1324 O O . PRO A 1 172 ? 33.871 5.433 -54.398 1.00 78.06 172 PRO A O 1
ATOM 1327 N N . PRO A 1 173 ? 35.921 6.295 -54.649 1.00 71.88 173 PRO A N 1
ATOM 1328 C CA . PRO A 1 173 ? 35.557 7.709 -54.426 1.00 71.88 173 PRO A CA 1
ATOM 1329 C C . PRO A 1 173 ? 34.337 8.260 -55.186 1.00 71.88 173 PRO A C 1
ATOM 1331 O O . PRO A 1 173 ? 33.798 9.304 -54.813 1.00 71.88 173 PRO A O 1
ATOM 1334 N N . LYS A 1 174 ? 33.915 7.609 -56.277 1.00 72.88 174 LYS A N 1
ATOM 1335 C CA . LYS A 1 174 ? 32.763 8.033 -57.089 1.00 72.88 174 LYS A CA 1
ATOM 1336 C C . LYS A 1 174 ? 31.411 7.587 -56.509 1.00 72.88 174 LYS A C 1
ATOM 1338 O O . LYS A 1 174 ? 30.424 8.271 -56.769 1.00 72.88 174 LYS A O 1
ATOM 1343 N N . GLU A 1 175 ? 31.362 6.514 -55.718 1.00 74.19 175 GLU A N 1
ATOM 1344 C CA . GLU A 1 175 ? 30.116 5.964 -55.143 1.00 74.19 175 GLU A CA 1
ATOM 1345 C C . GLU A 1 175 ? 29.789 6.567 -53.762 1.00 74.19 175 GLU A C 1
ATOM 1347 O O . GLU A 1 175 ? 28.626 6.855 -53.472 1.00 74.19 175 GLU A O 1
ATOM 1352 N N . ILE A 1 176 ? 30.820 6.955 -52.996 1.00 73.12 176 ILE A N 1
ATOM 1353 C CA . ILE A 1 176 ? 30.713 7.535 -51.641 1.00 73.12 176 ILE A CA 1
ATOM 1354 C C . ILE A 1 176 ? 29.693 8.687 -51.566 1.00 73.12 176 ILE A C 1
ATOM 1356 O O . ILE A 1 176 ? 28.855 8.728 -50.672 1.00 73.12 176 ILE A O 1
ATOM 1360 N N . ARG A 1 177 ? 29.710 9.636 -52.516 1.00 69.94 177 ARG A N 1
ATOM 1361 C CA . ARG A 1 177 ? 28.891 10.868 -52.437 1.00 69.94 177 ARG A CA 1
ATOM 1362 C C . ARG A 1 177 ? 27.378 10.634 -52.523 1.00 69.94 177 ARG A C 1
ATOM 1364 O O . ARG A 1 177 ? 26.623 11.437 -51.967 1.00 69.94 177 ARG A O 1
ATOM 1371 N N . LYS A 1 178 ? 26.931 9.614 -53.262 1.00 73.19 178 LYS A N 1
ATOM 1372 C CA . LYS A 1 178 ? 25.502 9.283 -53.400 1.00 73.19 178 LYS A CA 1
ATOM 1373 C C . LYS A 1 178 ? 25.026 8.516 -52.168 1.00 73.19 178 LYS A C 1
ATOM 1375 O O . LYS A 1 178 ? 23.973 8.845 -51.619 1.00 73.19 178 LYS A O 1
ATOM 1380 N N . ASP A 1 179 ? 25.862 7.608 -51.679 1.00 73.19 179 ASP A N 1
ATOM 1381 C CA . ASP A 1 179 ? 25.537 6.743 -50.553 1.00 73.19 179 ASP A CA 1
ATOM 1382 C C . ASP A 1 179 ? 25.589 7.506 -49.224 1.00 73.19 179 ASP A C 1
ATOM 1384 O O . ASP A 1 179 ? 24.657 7.392 -48.426 1.00 73.19 179 ASP A O 1
ATOM 1388 N N . SER A 1 180 ? 26.551 8.417 -49.019 1.00 78.62 180 SER A N 1
ATOM 1389 C CA . SER A 1 180 ? 26.611 9.264 -47.812 1.00 78.62 180 SER A CA 1
ATOM 1390 C C . SER A 1 180 ? 25.312 10.027 -47.550 1.00 78.62 180 SER A C 1
ATOM 1392 O O . SER A 1 180 ? 24.872 10.123 -46.405 1.00 78.62 180 SER A O 1
ATOM 1394 N N . LYS A 1 181 ? 24.681 10.571 -48.601 1.00 83.56 181 LYS A N 1
ATOM 1395 C CA . LYS A 1 181 ? 23.430 11.334 -48.468 1.00 83.56 181 LYS A CA 1
ATOM 1396 C C . LYS A 1 181 ? 22.271 10.441 -48.040 1.00 83.56 181 LYS A C 1
ATOM 1398 O O . LYS A 1 181 ? 21.497 10.834 -47.174 1.00 83.56 181 LYS A O 1
ATOM 1403 N N . PHE A 1 182 ? 22.164 9.251 -48.627 1.00 84.44 182 PHE A N 1
ATOM 1404 C CA . PHE A 1 182 ? 21.118 8.288 -48.292 1.00 84.44 182 PHE A CA 1
ATOM 1405 C C . PHE A 1 182 ? 21.217 7.840 -46.827 1.00 84.44 182 PHE A C 1
ATOM 1407 O O . PHE A 1 182 ? 20.242 7.937 -46.080 1.00 84.44 182 PHE A O 1
ATOM 1414 N N . TRP A 1 183 ? 22.413 7.443 -46.384 1.00 81.62 183 TRP A N 1
ATOM 1415 C CA . TRP A 1 183 ? 22.636 7.003 -45.005 1.00 81.62 183 TRP A CA 1
ATOM 1416 C C . TRP A 1 183 ? 22.456 8.140 -43.989 1.00 81.62 183 TRP A C 1
ATOM 1418 O O . TRP A 1 183 ? 21.850 7.925 -42.940 1.00 81.62 183 TRP A O 1
ATOM 1428 N N . ALA A 1 184 ? 22.894 9.364 -44.305 1.00 85.25 184 ALA A N 1
ATOM 1429 C CA . ALA A 1 184 ? 22.677 10.530 -43.443 1.00 85.25 184 ALA A CA 1
ATOM 1430 C C . ALA A 1 184 ? 21.183 10.844 -43.239 1.00 85.25 184 ALA A C 1
ATOM 1432 O O . ALA A 1 184 ? 20.765 11.147 -42.122 1.00 85.25 184 ALA A O 1
ATOM 1433 N N . VAL A 1 185 ? 20.363 10.723 -44.290 1.00 88.75 185 VAL A N 1
ATOM 1434 C CA . VAL A 1 185 ? 18.905 10.910 -44.194 1.00 88.75 185 VAL A CA 1
ATOM 1435 C C . VAL A 1 185 ? 18.255 9.821 -43.335 1.00 88.75 185 VAL A C 1
ATOM 1437 O O . VAL A 1 185 ? 17.382 10.134 -42.528 1.00 88.75 185 VAL A O 1
ATOM 1440 N N . LEU A 1 186 ? 18.702 8.564 -43.436 1.00 87.94 186 LEU A N 1
ATOM 1441 C CA . LEU A 1 186 ? 18.220 7.482 -42.566 1.00 87.94 186 LEU A CA 1
ATOM 1442 C C . LEU A 1 186 ? 18.562 7.727 -41.090 1.00 87.94 186 LEU A C 1
ATOM 1444 O O . LEU A 1 186 ? 17.705 7.543 -40.226 1.00 87.94 186 LEU A O 1
ATOM 1448 N N . TYR A 1 187 ? 19.778 8.197 -40.798 1.00 87.25 187 TYR A N 1
ATOM 1449 C CA . TYR A 1 187 ? 20.178 8.594 -39.444 1.00 87.25 187 TYR A CA 1
ATOM 1450 C C . TYR A 1 187 ? 19.340 9.750 -38.898 1.00 87.25 187 TYR A C 1
ATOM 1452 O O . TYR A 1 187 ? 18.924 9.722 -37.739 1.00 87.25 187 TYR A O 1
ATOM 1460 N N . LEU A 1 188 ? 19.057 10.747 -39.738 1.00 91.00 188 LEU A N 1
ATOM 1461 C CA . LEU A 1 188 ? 18.202 11.869 -39.372 1.00 91.00 188 LEU A CA 1
ATOM 1462 C C . LEU A 1 188 ? 16.770 11.401 -39.067 1.00 91.00 188 LEU A C 1
ATOM 1464 O O . LEU A 1 188 ? 16.202 11.786 -38.045 1.00 91.00 188 LEU A O 1
ATOM 1468 N N . GLY A 1 189 ? 16.211 10.522 -39.903 1.00 90.31 189 GLY A N 1
ATOM 1469 C CA . GLY A 1 189 ? 14.901 9.908 -39.679 1.00 90.31 189 GLY A CA 1
ATOM 1470 C C . GLY A 1 189 ? 14.839 9.113 -38.372 1.00 90.31 189 GLY A C 1
ATOM 1471 O O . GLY A 1 189 ? 13.904 9.288 -37.591 1.00 90.31 189 GLY A O 1
ATOM 1472 N N . LEU A 1 190 ? 15.867 8.309 -38.079 1.00 88.62 190 LEU A N 1
ATOM 1473 C CA . LEU A 1 190 ? 15.984 7.585 -36.809 1.00 88.62 190 LEU A CA 1
ATOM 1474 C C . LEU A 1 190 ? 16.028 8.545 -35.608 1.00 88.62 190 LEU A C 1
ATOM 1476 O O . LEU A 1 190 ? 15.399 8.277 -34.581 1.00 88.62 190 LEU A O 1
ATOM 1480 N N . GLY A 1 191 ? 16.711 9.685 -35.746 1.00 86.56 191 GLY A N 1
ATOM 1481 C CA . GLY A 1 191 ? 16.734 10.752 -34.743 1.00 86.56 191 GLY A CA 1
ATOM 1482 C C . GLY A 1 191 ? 15.341 11.310 -34.441 1.00 86.56 191 GLY A C 1
ATOM 1483 O O . GLY A 1 191 ? 14.954 11.380 -33.275 1.00 86.56 191 GLY A O 1
ATOM 1484 N N . PHE A 1 192 ? 14.549 11.624 -35.471 1.00 92.00 192 PHE A N 1
ATOM 1485 C CA . PHE A 1 192 ? 13.166 12.093 -35.301 1.00 92.00 192 PHE A CA 1
ATOM 1486 C C . PHE A 1 192 ? 12.255 11.045 -34.652 1.00 92.00 192 PHE A C 1
ATOM 1488 O O . PHE A 1 192 ? 11.481 11.379 -33.754 1.00 92.00 192 PHE A O 1
ATOM 1495 N N . VAL A 1 193 ? 12.374 9.776 -35.055 1.00 89.62 193 VAL A N 1
ATOM 1496 C CA . VAL A 1 193 ? 11.620 8.672 -34.436 1.00 89.62 193 VAL A CA 1
ATOM 1497 C C . VAL A 1 193 ? 11.968 8.552 -32.953 1.00 89.62 193 VAL A C 1
ATOM 1499 O O . VAL A 1 193 ? 11.071 8.459 -32.120 1.00 89.62 193 VAL A O 1
ATOM 1502 N N . THR A 1 194 ? 13.256 8.618 -32.608 1.00 86.12 194 THR A N 1
ATOM 1503 C CA . THR A 1 194 ? 13.725 8.555 -31.215 1.00 86.12 194 THR A CA 1
ATOM 1504 C C . THR A 1 194 ? 13.210 9.740 -30.397 1.00 86.12 194 THR A C 1
ATOM 1506 O O . THR A 1 194 ? 12.716 9.557 -29.283 1.00 86.12 194 THR A O 1
ATOM 1509 N N . PHE A 1 195 ? 13.276 10.948 -30.966 1.00 88.56 195 PHE A N 1
ATOM 1510 C CA . PHE A 1 195 ? 12.807 12.180 -30.334 1.00 88.56 195 PHE A CA 1
ATOM 1511 C C . PHE A 1 195 ? 11.310 12.139 -30.006 1.00 88.56 195 PHE A C 1
ATOM 1513 O O . PHE A 1 195 ? 10.906 12.659 -28.972 1.00 88.56 195 PHE A O 1
ATOM 1520 N N . ALA A 1 196 ? 10.493 11.490 -30.839 1.00 87.88 196 ALA A N 1
ATOM 1521 C CA . ALA A 1 196 ? 9.064 11.324 -30.580 1.00 87.88 196 ALA A CA 1
ATOM 1522 C C . ALA A 1 196 ? 8.756 10.137 -29.646 1.00 87.88 196 ALA A C 1
ATOM 1524 O O . ALA A 1 196 ? 7.962 10.268 -28.714 1.00 87.88 196 ALA A O 1
ATOM 1525 N N . ALA A 1 197 ? 9.380 8.977 -29.873 1.00 85.56 197 ALA A N 1
ATOM 1526 C CA . ALA A 1 197 ? 9.036 7.731 -29.187 1.00 85.56 197 ALA A CA 1
ATOM 1527 C C . ALA A 1 197 ? 9.435 7.724 -27.702 1.00 85.56 197 ALA A C 1
ATOM 1529 O O . ALA A 1 197 ? 8.667 7.236 -26.876 1.00 85.56 197 ALA A O 1
ATOM 1530 N N . LEU A 1 198 ? 10.598 8.283 -27.345 1.00 84.06 198 LEU A N 1
ATOM 1531 C CA . LEU A 1 198 ? 11.088 8.304 -25.960 1.00 84.06 198 LEU A CA 1
ATOM 1532 C C . LEU A 1 198 ? 10.192 9.091 -24.994 1.00 84.06 198 LEU A C 1
ATOM 1534 O O . LEU A 1 198 ? 9.741 8.507 -24.005 1.00 84.06 198 LEU A O 1
ATOM 1538 N N . PRO A 1 199 ? 9.907 10.389 -25.225 1.00 87.62 199 PRO A N 1
ATOM 1539 C CA . PRO A 1 199 ? 9.044 11.140 -24.323 1.00 87.62 199 PRO A CA 1
ATOM 1540 C C . PRO A 1 199 ? 7.637 10.548 -24.284 1.00 87.62 199 PRO A C 1
ATOM 1542 O O . PRO A 1 199 ? 7.045 10.492 -23.211 1.00 87.62 199 PRO A O 1
ATOM 1545 N N . LEU A 1 200 ? 7.130 10.036 -25.412 1.00 86.69 200 LEU A N 1
ATOM 1546 C CA . LEU A 1 200 ? 5.833 9.368 -25.465 1.00 86.69 200 LEU A CA 1
ATOM 1547 C C . LEU A 1 200 ? 5.808 8.102 -24.594 1.00 86.69 200 LEU A C 1
ATOM 1549 O O . LEU A 1 200 ? 4.892 7.939 -23.792 1.00 86.69 200 LEU A O 1
ATOM 1553 N N . GLN A 1 201 ? 6.827 7.241 -24.690 1.00 84.69 201 GLN A N 1
ATOM 1554 C CA . GLN A 1 201 ? 6.961 6.051 -23.846 1.00 84.69 201 GLN A CA 1
ATOM 1555 C C . GLN A 1 201 ? 6.977 6.428 -22.357 1.00 84.69 201 GLN A C 1
ATOM 1557 O O . GLN A 1 201 ? 6.207 5.870 -21.573 1.00 84.69 201 GLN A O 1
ATOM 1562 N N . TYR A 1 202 ? 7.840 7.370 -21.961 1.00 84.44 202 TYR A N 1
ATOM 1563 C CA . TYR A 1 202 ? 7.968 7.777 -20.559 1.00 84.44 202 TYR A CA 1
ATOM 1564 C C . TYR A 1 202 ? 6.694 8.434 -20.027 1.00 84.44 202 TYR A C 1
ATOM 1566 O O . TYR A 1 202 ? 6.291 8.155 -18.900 1.00 84.44 202 TYR A O 1
ATOM 1574 N N . TYR A 1 203 ? 6.033 9.263 -20.835 1.00 86.50 203 TYR A N 1
ATOM 1575 C CA . TYR A 1 203 ? 4.779 9.915 -20.468 1.00 86.50 203 TYR A CA 1
ATOM 1576 C C . TYR A 1 203 ? 3.647 8.905 -20.250 1.00 86.50 203 TYR A C 1
ATOM 1578 O O . TYR A 1 203 ? 2.965 8.962 -19.228 1.00 86.50 203 TYR A O 1
ATOM 1586 N N . LEU A 1 204 ? 3.475 7.947 -21.168 1.00 84.56 204 LEU A N 1
ATOM 1587 C CA . LEU A 1 204 ? 2.413 6.939 -21.080 1.00 84.56 204 LEU A CA 1
ATOM 1588 C C . LEU A 1 204 ? 2.583 6.035 -19.851 1.00 84.56 204 LEU A C 1
ATOM 1590 O O . LEU A 1 204 ? 1.626 5.842 -19.101 1.00 84.56 204 LEU A O 1
ATOM 1594 N N . PHE A 1 205 ? 3.798 5.541 -19.589 1.00 80.75 205 PHE A N 1
ATOM 1595 C CA . PHE A 1 205 ? 4.060 4.760 -18.374 1.00 80.75 205 PHE A CA 1
ATOM 1596 C C . PHE A 1 205 ? 3.992 5.606 -17.097 1.00 80.75 205 PHE A C 1
ATOM 1598 O O . PHE A 1 205 ? 3.557 5.103 -16.062 1.00 80.75 205 PHE A O 1
ATOM 1605 N N . GLY A 1 206 ? 4.370 6.885 -17.165 1.00 77.69 206 GLY A N 1
ATOM 1606 C CA . GLY A 1 206 ? 4.242 7.818 -16.047 1.00 77.69 206 GLY A CA 1
ATOM 1607 C C . GLY A 1 206 ? 2.787 8.058 -15.640 1.00 77.69 206 GLY A C 1
ATOM 1608 O O . GLY A 1 206 ? 2.481 8.057 -14.450 1.00 77.69 206 GLY A O 1
ATOM 1609 N N . ILE A 1 207 ? 1.877 8.204 -16.611 1.00 79.88 207 ILE A N 1
ATOM 1610 C CA . ILE A 1 207 ? 0.437 8.348 -16.340 1.00 79.88 207 ILE A CA 1
ATOM 1611 C C . ILE A 1 207 ? -0.139 7.093 -15.696 1.00 79.88 207 ILE A C 1
ATOM 1613 O O . ILE A 1 207 ? -0.876 7.225 -14.720 1.00 79.88 207 ILE A O 1
ATOM 1617 N N . ALA A 1 208 ? 0.180 5.913 -16.234 1.00 74.12 208 ALA A N 1
ATOM 1618 C CA . ALA A 1 208 ? -0.299 4.650 -15.677 1.00 74.12 208 ALA A CA 1
ATOM 1619 C C . ALA A 1 208 ? 0.170 4.492 -14.217 1.00 74.12 208 ALA A C 1
ATOM 1621 O O . ALA A 1 208 ? -0.630 4.405 -13.293 1.00 74.12 208 ALA A O 1
ATOM 1622 N N . GLY A 1 209 ? 1.476 4.631 -13.960 1.00 70.62 209 GLY A N 1
ATOM 1623 C CA . GLY A 1 209 ? 2.001 4.503 -12.594 1.00 70.62 209 GLY A CA 1
ATOM 1624 C C . GLY A 1 209 ? 1.470 5.555 -11.603 1.00 70.62 209 GLY A C 1
ATOM 1625 O O . GLY A 1 209 ? 1.273 5.259 -10.420 1.00 70.62 209 GLY A O 1
ATOM 1626 N N . GLY A 1 210 ? 1.232 6.788 -12.065 1.00 72.50 210 GLY A N 1
ATOM 1627 C CA . GLY A 1 210 ? 0.754 7.883 -11.217 1.00 72.50 210 GLY A CA 1
ATOM 1628 C C . GLY A 1 210 ? -0.707 7.740 -10.783 1.00 72.50 210 GLY A C 1
ATOM 1629 O O . GLY A 1 210 ? -1.040 8.051 -9.636 1.00 72.50 210 GLY A O 1
ATOM 1630 N N . LYS A 1 211 ? -1.580 7.258 -11.674 1.00 70.88 211 LYS A N 1
ATOM 1631 C CA . LYS A 1 211 ? -3.013 7.099 -11.394 1.00 70.88 211 LYS A CA 1
ATOM 1632 C C . LYS A 1 211 ? -3.301 5.956 -10.422 1.00 70.88 211 LYS A C 1
ATOM 1634 O O . LYS A 1 211 ? -4.042 6.185 -9.466 1.00 70.88 211 LYS A O 1
ATOM 1639 N N . ASP A 1 212 ? -2.654 4.804 -10.589 1.00 70.94 212 ASP A N 1
ATOM 1640 C CA . ASP A 1 212 ? -2.755 3.670 -9.658 1.00 70.94 212 ASP A CA 1
ATOM 1641 C C . ASP A 1 212 ? -2.396 4.074 -8.217 1.00 70.94 212 ASP A C 1
ATOM 1643 O O . ASP A 1 212 ? -3.118 3.789 -7.255 1.00 70.94 212 ASP A O 1
ATOM 1647 N N . SER A 1 213 ? -1.291 4.810 -8.066 1.00 70.06 213 SER A N 1
ATOM 1648 C CA . SER A 1 213 ? -0.824 5.293 -6.763 1.00 70.06 213 SER A CA 1
ATOM 1649 C C . SER A 1 213 ? -1.840 6.242 -6.123 1.00 70.06 213 SER A C 1
ATOM 1651 O O . SER A 1 213 ? -2.207 6.068 -4.959 1.00 70.06 213 SER A O 1
ATOM 1653 N N . ALA A 1 214 ? -2.352 7.208 -6.890 1.00 69.75 214 ALA A N 1
ATOM 1654 C CA . ALA A 1 214 ? -3.370 8.137 -6.410 1.00 69.75 214 ALA A CA 1
ATOM 1655 C C . ALA A 1 214 ? -4.656 7.405 -5.997 1.00 69.75 214 ALA A C 1
ATOM 1657 O O . ALA A 1 214 ? -5.188 7.675 -4.921 1.00 69.75 214 ALA A O 1
ATOM 1658 N N . ALA A 1 215 ? -5.121 6.442 -6.797 1.00 71.56 215 ALA A N 1
ATOM 1659 C CA . ALA A 1 215 ? -6.325 5.669 -6.506 1.00 71.56 215 ALA A CA 1
ATOM 1660 C C . ALA A 1 215 ? -6.230 4.930 -5.162 1.00 71.56 215 ALA A C 1
ATOM 1662 O O . ALA A 1 215 ? -7.184 4.952 -4.386 1.00 71.56 215 ALA A O 1
ATOM 1663 N N . SER A 1 216 ? -5.077 4.333 -4.845 1.00 71.81 216 SER A N 1
ATOM 1664 C CA . SER A 1 216 ? -4.874 3.667 -3.550 1.00 71.81 216 SER A CA 1
ATOM 1665 C C . SER A 1 216 ? -4.923 4.632 -2.356 1.00 71.81 216 SER A C 1
ATOM 1667 O O . SER A 1 216 ? -5.527 4.309 -1.333 1.00 71.81 216 SER A O 1
ATOM 1669 N N . ILE A 1 217 ? -4.358 5.837 -2.496 1.00 71.25 217 ILE A N 1
ATOM 1670 C CA . ILE A 1 217 ? -4.392 6.878 -1.458 1.00 71.25 217 ILE A CA 1
ATOM 1671 C C . ILE A 1 217 ? -5.829 7.362 -1.245 1.00 71.25 217 ILE A C 1
ATOM 1673 O O . ILE A 1 217 ? -6.303 7.402 -0.109 1.00 71.25 217 ILE A O 1
ATOM 1677 N N . PHE A 1 218 ? -6.541 7.679 -2.328 1.00 73.06 218 PHE A N 1
ATOM 1678 C CA . PHE A 1 218 ? -7.936 8.111 -2.252 1.00 73.06 218 PHE A CA 1
ATOM 1679 C C . PHE A 1 218 ? -8.847 7.016 -1.688 1.00 73.06 218 PHE A C 1
ATOM 1681 O O . PHE A 1 218 ? -9.700 7.315 -0.863 1.00 73.06 218 PHE A O 1
ATOM 1688 N N . ALA A 1 219 ? -8.609 5.739 -2.006 1.00 74.50 219 ALA A N 1
ATOM 1689 C CA . ALA A 1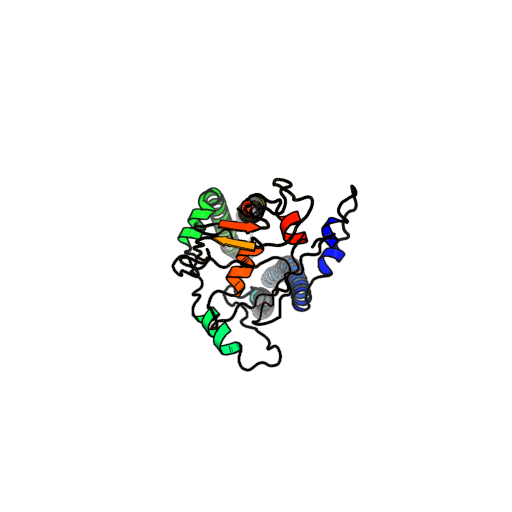 219 ? -9.369 4.630 -1.425 1.00 74.50 219 ALA A CA 1
ATOM 1690 C C . ALA A 1 219 ? -9.238 4.539 0.107 1.00 74.50 219 ALA A C 1
ATOM 1692 O O . ALA A 1 219 ? -10.178 4.114 0.779 1.00 74.50 219 ALA A O 1
ATOM 1693 N N . ILE A 1 220 ? -8.090 4.933 0.670 1.00 75.75 220 ILE A N 1
ATOM 1694 C CA . ILE A 1 220 ? -7.892 5.009 2.124 1.00 75.75 220 ILE A CA 1
ATOM 1695 C C . ILE A 1 220 ? -8.582 6.253 2.697 1.00 75.75 220 ILE A C 1
ATOM 1697 O O . ILE A 1 220 ? -9.243 6.142 3.728 1.00 75.75 220 ILE A O 1
ATOM 1701 N N . LEU A 1 221 ? -8.450 7.410 2.040 1.00 76.12 221 LEU A N 1
ATOM 1702 C CA . LEU A 1 221 ? -9.047 8.676 2.489 1.00 76.12 221 LEU A CA 1
ATOM 1703 C C . LEU A 1 221 ? -10.581 8.649 2.464 1.00 76.12 221 LEU A C 1
ATOM 1705 O O . LEU A 1 221 ? -11.219 9.112 3.405 1.00 76.12 221 LEU A O 1
ATOM 1709 N N . ASP A 1 222 ? -11.171 8.057 1.427 1.00 81.44 222 ASP A N 1
ATOM 1710 C CA . ASP A 1 222 ? -12.623 7.980 1.244 1.00 81.44 222 ASP A CA 1
ATOM 1711 C C . ASP A 1 222 ? -13.264 6.833 2.044 1.00 81.44 222 ASP A C 1
ATOM 1713 O O . ASP A 1 222 ? -14.493 6.678 2.073 1.00 81.44 222 ASP A O 1
ATOM 1717 N N . ARG A 1 223 ? -12.452 6.004 2.714 1.00 85.75 223 ARG A N 1
ATOM 1718 C CA . ARG A 1 223 ? -12.944 4.892 3.526 1.00 85.75 223 ARG A CA 1
ATOM 1719 C C . ARG A 1 223 ? -13.707 5.429 4.735 1.00 85.75 223 ARG A C 1
ATOM 1721 O O . ARG A 1 223 ? -13.121 5.893 5.706 1.00 85.75 223 ARG A O 1
ATOM 1728 N N . LYS A 1 224 ? -15.026 5.245 4.733 1.00 85.62 224 LYS A N 1
ATOM 1729 C CA . LYS A 1 224 ? -15.883 5.545 5.888 1.00 85.62 224 LYS A CA 1
ATOM 1730 C C . LYS A 1 224 ? -15.826 4.401 6.916 1.00 85.62 224 LYS A C 1
ATOM 1732 O O . LYS A 1 224 ? -16.238 3.285 6.582 1.00 85.62 224 LYS A O 1
ATOM 1737 N N . PRO A 1 225 ? -15.319 4.620 8.145 1.00 88.44 225 PRO A N 1
ATOM 1738 C CA . PRO A 1 225 ? -15.349 3.603 9.193 1.00 88.44 225 PRO A CA 1
ATOM 1739 C C . PRO A 1 225 ? -16.781 3.398 9.712 1.00 88.44 225 PRO A C 1
ATOM 1741 O O . PRO A 1 225 ? -17.576 4.333 9.741 1.00 88.44 225 PRO A O 1
ATOM 1744 N N . LYS A 1 226 ? -17.113 2.170 10.142 1.00 86.31 226 LYS A N 1
ATOM 1745 C CA . LYS A 1 226 ? -18.409 1.879 10.792 1.00 86.31 226 LYS A CA 1
ATOM 1746 C C . LYS A 1 226 ? -18.533 2.593 12.140 1.00 86.31 226 LYS A C 1
ATOM 1748 O O . LYS A 1 226 ? -19.575 3.154 12.449 1.00 86.31 226 LYS A O 1
ATOM 1753 N N . ILE A 1 227 ? -17.444 2.573 12.905 1.00 88.75 227 ILE A N 1
ATOM 1754 C CA . ILE A 1 227 ? -17.314 3.238 14.196 1.00 88.75 227 ILE A CA 1
ATOM 1755 C C . ILE A 1 227 ? -16.400 4.442 13.976 1.00 88.75 227 ILE A C 1
ATOM 1757 O O . ILE A 1 227 ? -15.185 4.294 13.842 1.00 88.75 227 ILE A O 1
ATOM 1761 N N . ASP A 1 228 ? -17.001 5.622 13.860 1.00 85.25 228 ASP A N 1
ATOM 1762 C CA . ASP A 1 228 ? -16.308 6.858 13.506 1.00 85.25 228 ASP A CA 1
ATOM 1763 C C . ASP A 1 228 ? -16.015 7.698 14.755 1.00 85.25 228 ASP A C 1
ATOM 1765 O O . ASP A 1 228 ? -16.920 8.258 15.371 1.00 85.25 228 ASP A O 1
ATOM 1769 N N . SER A 1 229 ? -14.738 7.789 15.136 1.00 84.50 229 SER A N 1
ATOM 1770 C CA . SER A 1 229 ? -14.299 8.604 16.274 1.00 84.50 229 SER A CA 1
ATOM 1771 C C . SER A 1 229 ? -14.284 10.101 15.980 1.00 84.50 229 SER A C 1
ATOM 1773 O O . SER A 1 229 ? -14.130 10.892 16.904 1.00 84.50 229 SER A O 1
ATOM 1775 N N . SER A 1 230 ? -14.392 10.520 14.719 1.00 81.56 230 SER A N 1
ATOM 1776 C CA . SER A 1 230 ? -14.346 11.942 14.364 1.00 81.56 230 SER A CA 1
ATOM 1777 C C . SER A 1 230 ? -15.701 12.638 14.495 1.00 81.56 230 SER A C 1
ATOM 1779 O O . SER A 1 230 ? -15.750 13.863 14.591 1.00 81.56 230 SER A O 1
ATOM 1781 N N . ARG A 1 231 ? -16.799 11.871 14.543 1.00 82.75 231 ARG A N 1
ATOM 1782 C CA . ARG A 1 231 ? -18.149 12.423 14.672 1.00 82.75 231 ARG A CA 1
ATOM 1783 C C . ARG A 1 231 ? -18.386 12.995 16.059 1.00 82.75 231 ARG A C 1
ATOM 1785 O O . ARG A 1 231 ? -18.118 12.351 17.073 1.00 82.75 231 ARG A O 1
ATOM 1792 N N . ASP A 1 232 ? -18.980 14.181 16.076 1.00 81.44 232 ASP A N 1
ATOM 1793 C CA . ASP A 1 232 ? -19.515 14.819 17.278 1.00 81.44 232 ASP A CA 1
ATOM 1794 C C . ASP A 1 232 ? -21.017 14.534 17.449 1.00 81.44 232 ASP A C 1
ATOM 1796 O O . ASP A 1 232 ? -21.814 15.393 17.810 1.00 81.44 232 ASP A O 1
ATOM 1800 N N . GLU A 1 233 ? -21.424 13.314 17.106 1.00 83.94 233 GLU A N 1
ATOM 1801 C CA . GLU A 1 233 ? -22.804 12.854 17.217 1.00 83.94 233 GLU A CA 1
ATOM 1802 C C . GLU A 1 233 ? -22.911 11.861 18.375 1.00 83.94 233 GLU A C 1
ATOM 1804 O O . GLU A 1 233 ? -22.013 11.045 18.598 1.00 83.94 233 GLU A O 1
ATOM 1809 N N . GLY A 1 234 ? -24.031 11.914 19.093 1.00 87.62 234 GLY A N 1
ATOM 1810 C CA . GLY A 1 234 ? -24.344 10.991 20.176 1.00 87.62 234 GLY A CA 1
ATOM 1811 C C . GLY A 1 234 ? -24.649 11.695 21.491 1.00 87.62 234 GLY A C 1
ATOM 1812 O O . GLY A 1 234 ? -24.490 12.904 21.646 1.00 87.62 234 GLY A O 1
ATOM 1813 N N . LEU A 1 235 ? -25.126 10.908 22.443 1.00 90.56 235 LEU A N 1
ATOM 1814 C CA . LEU A 1 235 ? -25.442 11.364 23.786 1.00 90.56 235 LEU A CA 1
ATOM 1815 C C . LEU A 1 235 ? -24.154 11.529 24.605 1.00 90.56 235 LEU A C 1
ATOM 1817 O O . LEU A 1 235 ? -23.129 10.897 24.331 1.00 90.56 235 LEU A O 1
ATOM 1821 N N . THR A 1 236 ? -24.233 12.349 25.643 1.00 91.56 236 THR A N 1
ATOM 1822 C CA . THR A 1 236 ? -23.290 12.388 26.762 1.00 91.56 236 THR A CA 1
ATOM 1823 C C . THR A 1 236 ? -24.111 12.389 28.046 1.00 91.56 236 THR A C 1
ATOM 1825 O O . THR A 1 236 ? -25.229 12.912 28.071 1.00 91.56 236 THR A O 1
ATOM 1828 N N . LEU A 1 237 ? -23.600 11.769 29.107 1.00 87.81 237 LEU A N 1
ATOM 1829 C CA . LEU A 1 237 ? -24.239 11.843 30.419 1.00 87.81 237 LEU A CA 1
ATOM 1830 C C . LEU A 1 237 ? -23.591 12.963 31.236 1.00 87.81 237 LEU A C 1
ATOM 1832 O O . LEU A 1 237 ? -22.366 13.072 31.234 1.00 87.81 237 LEU A O 1
ATOM 1836 N N . PRO A 1 238 ? -24.380 13.771 31.965 1.00 86.25 238 PRO A N 1
ATOM 1837 C CA . PRO A 1 238 ? -23.830 14.767 32.880 1.00 86.25 238 PRO A CA 1
ATOM 1838 C C . PRO A 1 238 ? -23.124 14.123 34.080 1.00 86.25 238 PRO A C 1
ATOM 1840 O O . PRO A 1 238 ? -22.238 14.734 34.657 1.00 86.25 238 PRO A O 1
ATOM 1843 N N . HIS A 1 239 ? -23.514 12.901 34.453 1.00 86.56 239 HIS A N 1
ATOM 1844 C CA . HIS A 1 239 ? -22.896 12.138 35.530 1.00 86.56 239 HIS A CA 1
ATOM 1845 C C . HIS A 1 239 ? -22.876 10.653 35.162 1.00 86.56 239 HIS A C 1
ATOM 1847 O O . HIS A 1 239 ? -23.913 10.099 34.791 1.00 86.56 239 HIS A O 1
ATOM 1853 N N . VAL A 1 240 ? -21.722 10.005 35.322 1.00 89.81 240 VAL A N 1
ATOM 1854 C CA . VAL A 1 240 ? -21.525 8.570 35.067 1.00 89.81 240 VAL A CA 1
ATOM 1855 C C . VAL A 1 240 ? -21.365 7.849 36.402 1.00 89.81 240 VAL A C 1
ATOM 1857 O O . VAL A 1 240 ? -20.496 8.190 37.199 1.00 89.81 240 VAL A O 1
ATOM 1860 N N . LYS A 1 241 ? -22.235 6.878 36.686 1.00 88.00 241 LYS A N 1
ATOM 1861 C CA . LYS A 1 241 ? -22.096 5.978 37.843 1.00 88.00 241 LYS A CA 1
ATOM 1862 C C . LYS A 1 241 ? -21.145 4.830 37.511 1.00 88.00 241 LYS A C 1
ATOM 1864 O O . LYS A 1 241 ? -20.404 4.393 38.387 1.00 88.00 241 LYS A O 1
ATOM 1869 N N . GLY A 1 242 ? -21.156 4.346 36.271 1.00 88.25 242 GLY A N 1
ATOM 1870 C CA . GLY A 1 242 ? -20.263 3.284 35.804 1.00 88.25 242 GLY A CA 1
ATOM 1871 C C . GLY A 1 242 ? -20.815 1.870 35.977 1.00 88.25 242 GLY A C 1
ATOM 1872 O O . GLY A 1 242 ? -20.042 0.940 36.188 1.00 88.25 242 GLY A O 1
ATOM 1873 N N . ASN A 1 243 ? -22.138 1.697 35.929 1.00 91.81 243 ASN A N 1
ATOM 1874 C CA . ASN A 1 243 ? -22.760 0.377 35.832 1.00 91.81 243 ASN A CA 1
ATOM 1875 C C . ASN A 1 243 ? -22.683 -0.120 34.383 1.00 91.81 243 ASN A C 1
ATOM 1877 O O . ASN A 1 243 ? -23.166 0.570 33.485 1.00 91.81 243 ASN A O 1
ATOM 1881 N N . ILE A 1 244 ? -22.098 -1.295 34.149 1.00 93.88 244 ILE A N 1
ATOM 1882 C CA . ILE A 1 244 ? -21.996 -1.887 32.808 1.00 93.88 244 ILE A CA 1
ATOM 1883 C C . ILE A 1 244 ? -22.829 -3.160 32.755 1.00 93.88 244 ILE A C 1
ATOM 1885 O O . ILE A 1 244 ? -22.656 -4.062 33.572 1.00 93.88 244 ILE A O 1
ATOM 1889 N N . GLU A 1 245 ? -23.698 -3.254 31.758 1.00 95.38 245 GLU A N 1
ATOM 1890 C CA . GLU A 1 245 ? -24.550 -4.420 31.529 1.00 95.38 245 GLU A CA 1
ATOM 1891 C C . GLU A 1 245 ? -24.341 -4.907 30.100 1.00 95.38 245 GLU A C 1
ATOM 1893 O O . GLU A 1 245 ? -24.425 -4.141 29.143 1.00 95.38 245 GLU A O 1
ATOM 1898 N N . ILE A 1 246 ? -24.011 -6.183 29.956 1.00 95.56 246 ILE A N 1
ATOM 1899 C CA . ILE A 1 246 ? -23.934 -6.858 28.666 1.00 95.56 246 ILE A CA 1
ATOM 1900 C C . ILE A 1 246 ? -25.151 -7.777 28.621 1.00 95.56 246 ILE A C 1
ATOM 1902 O O . ILE A 1 246 ? -25.364 -8.543 29.557 1.00 95.56 246 ILE A O 1
ATOM 1906 N N . GLU A 1 247 ? -25.953 -7.692 27.564 1.00 96.06 247 GLU A N 1
ATOM 1907 C CA . GLU A 1 247 ? -27.192 -8.459 27.429 1.00 96.06 247 GLU A CA 1
ATOM 1908 C C . GLU A 1 247 ? -27.199 -9.258 26.130 1.00 96.06 247 GLU A C 1
ATOM 1910 O O . GLU A 1 247 ? -27.233 -8.700 25.028 1.00 96.06 247 GLU A O 1
ATOM 1915 N N . HIS A 1 248 ? -27.195 -10.583 26.276 1.00 96.38 248 HIS A N 1
ATOM 1916 C CA . HIS A 1 248 ? -27.365 -11.560 25.205 1.00 96.38 248 HIS A CA 1
ATOM 1917 C C . HIS A 1 248 ? -26.422 -11.355 24.013 1.00 96.38 248 HIS A C 1
ATOM 1919 O O . HIS A 1 248 ? -26.800 -11.484 22.842 1.00 96.38 248 HIS A O 1
ATOM 1925 N N . VAL A 1 249 ? -25.168 -10.998 24.309 1.00 96.50 249 VAL A N 1
ATOM 1926 C CA . VAL A 1 249 ? -24.212 -10.617 23.274 1.00 96.50 249 VAL A CA 1
ATOM 1927 C C . VAL A 1 249 ? -23.665 -11.837 22.539 1.00 96.50 249 VAL A C 1
ATOM 1929 O O . VAL A 1 249 ? -23.019 -12.713 23.125 1.00 96.50 249 VAL A O 1
ATOM 1932 N N . SER A 1 250 ? -23.862 -11.842 21.218 1.00 95.81 250 SER A N 1
ATOM 1933 C CA . SER A 1 250 ? -23.124 -12.684 20.277 1.00 95.81 250 SER A CA 1
ATOM 1934 C C . SER A 1 250 ? -22.091 -11.863 19.526 1.00 95.81 250 SER A C 1
ATOM 1936 O O . SER A 1 250 ? -22.386 -10.773 19.038 1.00 95.81 250 SER A O 1
ATOM 1938 N N . PHE A 1 251 ? -20.883 -12.405 19.379 1.00 95.44 251 PHE A N 1
ATOM 1939 C CA . PHE A 1 251 ? -19.819 -11.709 18.664 1.00 95.44 251 PHE A CA 1
ATOM 1940 C C . PHE A 1 251 ? -18.828 -12.639 17.960 1.00 95.44 251 PHE A C 1
ATOM 1942 O O . PHE A 1 251 ? -18.414 -13.681 18.496 1.00 95.44 251 PHE A O 1
ATOM 1949 N N . LYS A 1 252 ? -18.395 -12.187 16.779 1.00 94.25 252 LYS A N 1
ATOM 1950 C CA . LYS A 1 252 ? -17.322 -12.741 15.953 1.00 94.25 252 LYS A CA 1
ATOM 1951 C C . LYS A 1 252 ? -16.381 -11.633 15.488 1.00 94.25 252 LYS A C 1
ATOM 1953 O O . LYS A 1 252 ? -16.810 -10.558 15.079 1.00 94.25 252 LYS A O 1
ATOM 1958 N N . TYR A 1 253 ? -15.084 -11.925 15.432 1.00 93.00 253 TYR A N 1
ATOM 1959 C CA . TYR A 1 253 ? -14.141 -10.990 14.819 1.00 93.00 253 TYR A CA 1
ATOM 1960 C C . TYR A 1 253 ? -14.299 -10.965 13.288 1.00 93.00 253 TYR A C 1
ATOM 1962 O O . TYR A 1 253 ? -14.275 -12.033 12.669 1.00 93.00 253 TYR A O 1
ATOM 1970 N N . PRO A 1 254 ? -14.335 -9.782 12.638 1.00 89.69 254 PRO A N 1
ATOM 1971 C CA . PRO A 1 254 ? -14.484 -9.680 11.181 1.00 89.69 254 PRO A CA 1
ATOM 1972 C C . PRO A 1 254 ? -13.392 -10.406 10.380 1.00 89.69 254 PRO A C 1
ATOM 1974 O O . PRO A 1 254 ? -13.654 -10.907 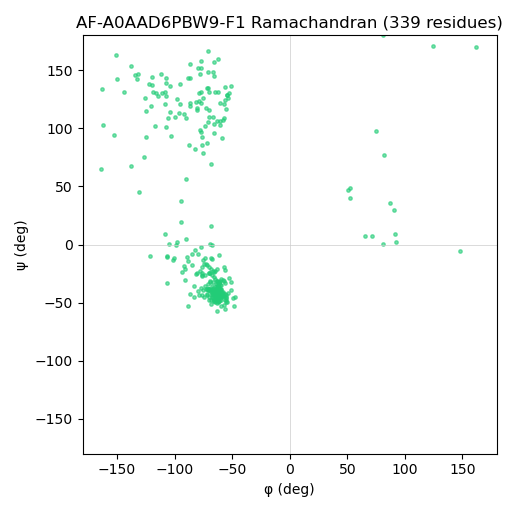9.293 1.00 89.69 254 PRO A O 1
ATOM 1977 N N . MET A 1 255 ? -12.175 -10.492 10.929 1.00 88.00 255 MET A N 1
ATOM 1978 C CA . MET A 1 255 ? -11.040 -11.203 10.318 1.00 88.00 255 MET A CA 1
ATOM 1979 C C . MET A 1 255 ? -11.185 -12.734 10.374 1.00 88.00 255 MET A C 1
ATOM 1981 O O . MET A 1 255 ? -10.478 -13.445 9.665 1.00 88.00 255 MET A O 1
ATOM 1985 N N . ARG A 1 256 ? -12.075 -13.260 11.227 1.00 88.00 256 ARG A N 1
ATOM 1986 C CA . ARG A 1 256 ? -12.339 -14.697 11.406 1.00 88.00 256 ARG A CA 1
ATOM 1987 C C . ARG A 1 256 ? -13.852 -14.949 11.532 1.00 88.00 256 ARG A C 1
ATOM 1989 O O . ARG A 1 256 ? -14.312 -15.389 12.585 1.00 88.00 256 ARG A O 1
ATOM 1996 N N . PRO A 1 257 ? -14.638 -14.731 10.461 1.00 86.88 257 PRO A N 1
ATOM 1997 C CA . PRO A 1 257 ? -16.106 -14.750 10.519 1.00 86.88 257 PRO A CA 1
ATOM 1998 C C . PRO A 1 257 ? -16.709 -16.135 10.815 1.00 86.88 257 PRO A C 1
ATOM 2000 O O . PRO A 1 257 ? -17.898 -16.251 11.107 1.00 86.88 257 PRO A O 1
ATOM 2003 N N . HIS A 1 258 ? -15.911 -17.201 10.737 1.00 90.81 258 HIS A N 1
ATOM 2004 C CA . HIS A 1 258 ? -16.343 -18.569 11.033 1.00 90.81 258 HIS A CA 1
ATOM 2005 C C . HIS A 1 258 ? -16.165 -18.960 12.505 1.00 90.81 258 HIS A C 1
ATOM 2007 O O . HIS A 1 258 ? -16.676 -19.997 12.922 1.00 90.81 258 HIS A O 1
ATOM 2013 N N . VAL A 1 259 ? -15.458 -18.150 13.298 1.00 90.88 259 VAL A N 1
ATOM 2014 C CA . VAL A 1 259 ? -15.167 -18.448 14.704 1.00 90.88 259 VAL A CA 1
ATOM 2015 C C . VAL A 1 259 ? -16.062 -17.594 15.594 1.00 90.88 259 VAL A C 1
ATOM 2017 O O . VAL A 1 259 ? -15.938 -16.372 15.631 1.00 90.88 259 VAL A O 1
ATOM 2020 N N . GLN A 1 260 ? -16.967 -18.249 16.318 1.00 91.69 260 GLN A N 1
ATOM 2021 C CA . GLN A 1 260 ? -17.804 -17.601 17.324 1.00 91.69 260 GLN A CA 1
ATOM 2022 C C . GLN A 1 260 ? -17.030 -17.440 18.630 1.00 91.69 260 GLN A C 1
ATOM 2024 O O . GLN A 1 260 ? -16.591 -18.442 19.190 1.00 91.69 260 GLN A O 1
ATOM 2029 N N . ILE A 1 261 ? -16.907 -16.205 19.122 1.00 93.81 261 ILE A N 1
ATOM 2030 C CA . ILE A 1 261 ? -16.285 -15.932 20.425 1.00 93.81 261 ILE A CA 1
ATOM 2031 C C . ILE A 1 261 ? -17.336 -16.008 21.533 1.00 93.81 261 ILE A C 1
ATOM 2033 O O . ILE A 1 261 ? -17.189 -16.782 22.472 1.00 93.81 261 ILE A O 1
ATOM 2037 N N . PHE A 1 262 ? -18.437 -15.270 21.382 1.00 94.75 262 PHE A N 1
ATOM 2038 C CA . PHE A 1 262 ? -19.559 -15.275 22.327 1.00 94.75 262 PHE A CA 1
ATOM 2039 C C . PHE A 1 262 ? -20.848 -15.663 21.626 1.00 94.75 262 PHE A C 1
ATOM 2041 O O . PHE A 1 262 ? -21.068 -15.209 20.508 1.00 94.75 262 PHE A O 1
ATOM 2048 N N . ARG A 1 263 ? -21.683 -16.495 22.257 1.00 92.56 263 ARG A N 1
ATOM 2049 C CA . ARG A 1 263 ? -23.010 -16.895 21.744 1.00 92.56 263 ARG A CA 1
ATOM 2050 C C . ARG A 1 263 ? -24.163 -16.234 22.492 1.00 92.56 263 ARG A C 1
ATOM 2052 O O . ARG A 1 263 ? -25.211 -16.019 21.906 1.00 92.56 263 ARG A O 1
ATOM 2059 N N . ASP A 1 264 ? -23.982 -15.993 23.783 1.00 94.25 264 ASP A N 1
ATOM 2060 C CA . ASP A 1 264 ? -25.021 -15.444 24.648 1.00 94.25 264 ASP A CA 1
ATOM 2061 C C . ASP A 1 264 ? -24.381 -14.932 25.946 1.00 94.25 264 ASP A C 1
ATOM 2063 O O . ASP A 1 264 ? -24.487 -15.537 27.012 1.00 94.25 264 ASP A O 1
ATOM 2067 N N . LEU A 1 265 ? -23.547 -13.899 25.824 1.00 93.50 265 LEU A N 1
ATOM 2068 C CA . LEU A 1 265 ? -22.819 -13.343 26.960 1.00 93.50 265 LEU A CA 1
ATOM 2069 C C . LEU A 1 265 ? -23.697 -12.296 27.665 1.00 93.50 265 LEU A C 1
ATOM 2071 O O . LEU A 1 265 ? -24.025 -11.289 27.042 1.00 93.50 265 LEU A O 1
ATOM 2075 N N . SER A 1 266 ? -24.023 -12.520 28.948 1.00 94.75 266 SER A N 1
ATOM 2076 C CA . SER A 1 266 ? -24.870 -11.607 29.746 1.00 94.75 266 SER A CA 1
ATOM 2077 C C . SER A 1 266 ? -24.344 -11.212 31.153 1.00 94.75 266 SER A C 1
ATOM 2079 O O . SER A 1 266 ? -25.088 -11.306 32.132 1.00 94.75 266 SER A O 1
ATOM 2081 N N . PRO A 1 267 ? -23.057 -10.855 31.344 1.00 91.19 267 PRO A N 1
ATOM 2082 C CA . PRO A 1 267 ? -22.540 -10.391 32.628 1.00 91.19 267 PRO A CA 1
ATOM 2083 C C . PRO A 1 267 ? -22.934 -8.936 32.929 1.00 91.19 267 PRO A C 1
ATOM 2085 O O . PRO A 1 267 ? -23.041 -8.096 32.037 1.00 91.19 267 PRO A O 1
ATOM 2088 N N . SER A 1 268 ? -23.039 -8.626 34.222 1.00 91.31 268 SER A N 1
ATOM 2089 C CA . SER A 1 268 ? -23.215 -7.269 34.749 1.00 91.31 268 SER A CA 1
ATOM 2090 C C . SER A 1 268 ? -22.045 -6.913 35.672 1.00 91.31 268 SER A C 1
ATOM 2092 O O . SER A 1 268 ? -21.590 -7.744 36.464 1.00 91.31 268 SER A O 1
ATOM 2094 N N . ILE A 1 269 ? -21.539 -5.688 35.545 1.00 91.44 269 ILE A N 1
ATOM 2095 C CA . ILE A 1 269 ? -20.454 -5.110 36.340 1.00 91.44 269 ILE A CA 1
ATOM 2096 C C . ILE A 1 269 ? -21.041 -3.915 37.102 1.00 91.44 269 ILE A C 1
ATOM 2098 O O . ILE A 1 269 ? -21.214 -2.840 36.520 1.00 91.44 269 ILE A O 1
ATOM 2102 N N . PRO A 1 270 ? -21.341 -4.080 38.402 1.00 89.19 270 PRO A N 1
ATOM 2103 C CA . PRO A 1 270 ? -21.897 -3.004 39.206 1.00 89.19 270 PRO A CA 1
ATOM 2104 C C . PRO A 1 270 ? -20.911 -1.848 39.386 1.00 89.19 270 PRO A C 1
ATOM 2106 O O . PRO A 1 270 ? -19.711 -2.057 39.581 1.00 89.19 270 PRO A O 1
ATOM 2109 N N . SER A 1 271 ? -21.447 -0.628 39.427 1.00 90.31 271 SER A N 1
ATOM 2110 C CA . SER A 1 271 ? -20.682 0.582 39.747 1.00 90.31 271 SER A CA 1
ATOM 2111 C C . SER A 1 271 ? -19.870 0.429 41.044 1.00 90.31 271 SER A C 1
ATOM 2113 O O . SER A 1 271 ? -20.351 -0.095 42.054 1.00 90.31 271 SER A O 1
ATOM 2115 N N . GLY A 1 272 ? -18.614 0.887 41.011 1.00 84.88 272 GLY A N 1
ATOM 2116 C CA . GLY A 1 272 ? -17.706 0.889 42.162 1.00 84.88 272 GLY A CA 1
ATOM 2117 C C . GLY A 1 272 ? -17.186 -0.490 42.583 1.00 84.88 272 GLY A C 1
ATOM 2118 O O . GLY A 1 272 ? -16.546 -0.604 43.631 1.00 84.88 272 GLY A O 1
ATOM 2119 N N . LYS A 1 273 ? -17.455 -1.549 41.808 1.00 84.12 273 LYS A N 1
ATOM 2120 C CA . LYS A 1 273 ? -16.942 -2.900 42.062 1.00 84.12 273 LYS A CA 1
ATOM 2121 C C . LYS A 1 273 ? -15.857 -3.273 41.061 1.00 84.12 273 LYS A C 1
ATOM 2123 O O . LYS A 1 273 ? -15.983 -3.044 39.865 1.00 84.12 273 LYS A O 1
ATOM 2128 N N . THR A 1 274 ? -14.812 -3.925 41.561 1.00 82.88 274 THR A N 1
ATOM 2129 C CA . THR A 1 274 ? -13.789 -4.547 40.720 1.00 82.88 274 THR A CA 1
ATOM 2130 C C . THR A 1 274 ? -14.237 -5.954 40.349 1.00 82.88 274 THR A C 1
ATOM 2132 O O . THR A 1 274 ? -14.461 -6.784 41.231 1.00 82.88 274 THR A O 1
ATOM 2135 N N . VAL A 1 275 ? -14.351 -6.228 39.051 1.00 84.81 275 VAL A N 1
ATOM 2136 C CA . VAL A 1 275 ? -14.686 -7.553 38.516 1.00 84.81 275 VAL A CA 1
ATOM 2137 C C . VAL A 1 275 ? -13.465 -8.128 37.811 1.00 84.81 275 VAL A C 1
ATOM 2139 O O . VAL A 1 275 ? -12.845 -7.466 36.984 1.00 84.81 275 VAL A O 1
ATOM 2142 N N . ALA A 1 276 ? -13.124 -9.374 38.135 1.00 82.38 276 ALA A N 1
ATOM 2143 C CA . ALA A 1 276 ? -12.055 -10.106 37.470 1.00 82.38 276 ALA A CA 1
ATOM 2144 C C . ALA A 1 276 ? -12.641 -11.036 36.400 1.00 82.38 276 ALA A C 1
ATOM 2146 O O . ALA A 1 276 ? -13.492 -11.876 36.692 1.00 82.38 276 ALA A O 1
ATOM 2147 N N . LEU A 1 277 ? -12.157 -10.911 35.164 1.00 82.19 277 LEU A N 1
ATOM 2148 C CA . LEU A 1 277 ? -12.474 -11.837 34.078 1.00 82.19 277 LEU A CA 1
ATOM 2149 C C . LEU A 1 277 ? -11.441 -12.966 34.065 1.00 82.19 277 LEU A C 1
ATOM 2151 O O . LEU A 1 277 ? -10.289 -12.759 33.686 1.00 82.19 277 LEU A O 1
ATOM 2155 N N . VAL A 1 278 ? -11.855 -14.168 34.462 1.00 83.38 278 VAL A N 1
ATOM 2156 C CA . VAL A 1 278 ? -10.993 -15.359 34.514 1.00 83.38 278 VAL A CA 1
ATOM 2157 C C . VAL A 1 278 ? -11.417 -16.394 33.475 1.00 83.38 278 VAL A C 1
ATOM 2159 O O . VAL A 1 278 ? -12.591 -16.513 33.135 1.00 83.38 278 VAL A O 1
ATOM 2162 N N . GLY A 1 279 ? -10.450 -17.134 32.939 1.00 81.62 279 GLY A N 1
ATOM 2163 C CA . GLY A 1 279 ? -10.696 -18.198 31.967 1.00 81.62 279 GLY A CA 1
ATOM 2164 C C . GLY A 1 279 ? -9.438 -18.584 31.200 1.00 81.62 279 GLY A C 1
ATOM 2165 O O . GLY A 1 279 ? -8.428 -17.879 31.257 1.00 81.62 279 GLY A O 1
ATOM 2166 N N . GLU A 1 280 ? -9.514 -19.673 30.443 1.00 81.50 280 GLU A N 1
ATOM 2167 C CA . GLU A 1 280 ? -8.414 -20.192 29.622 1.00 81.50 280 GLU A CA 1
ATOM 2168 C C . GLU A 1 280 ? -7.970 -19.210 28.526 1.00 81.50 280 GLU A C 1
ATOM 2170 O O . GLU A 1 280 ? -8.699 -18.287 28.145 1.00 81.50 280 GLU A O 1
ATOM 2175 N N . SER A 1 281 ? -6.753 -19.372 28.005 1.00 79.94 281 SER A N 1
ATOM 2176 C CA . SER A 1 281 ? -6.291 -18.559 26.874 1.00 79.94 281 SER A CA 1
ATOM 2177 C C . SER A 1 281 ? -7.253 -18.691 25.685 1.00 79.94 281 SER A C 1
ATOM 2179 O O . SER A 1 281 ? -7.729 -19.778 25.378 1.00 79.94 281 SER A O 1
ATOM 2181 N N . GLY A 1 282 ? -7.592 -17.571 25.041 1.00 80.00 282 GLY A N 1
ATOM 2182 C CA . GLY A 1 282 ? -8.560 -17.551 23.937 1.00 80.00 282 GLY A CA 1
ATOM 2183 C C . GLY A 1 282 ? -10.043 -17.556 24.338 1.00 80.00 282 GLY A C 1
ATOM 2184 O O . GLY A 1 282 ? -10.890 -17.444 23.459 1.00 80.00 282 GLY A O 1
ATOM 2185 N N . SER A 1 283 ? -10.386 -17.577 25.632 1.00 82.12 283 SER A N 1
ATOM 2186 C CA . SER A 1 283 ? -11.784 -17.564 26.109 1.00 82.12 283 SER A CA 1
ATOM 2187 C C . SER A 1 283 ? -12.568 -16.262 25.853 1.00 82.12 283 SER A C 1
ATOM 2189 O O . SER A 1 283 ? -13.720 -16.148 26.259 1.00 82.12 283 SER A O 1
ATOM 2191 N N . GLY A 1 284 ? -11.949 -15.249 25.236 1.00 85.81 284 GLY A N 1
ATOM 2192 C CA . GLY A 1 284 ? -12.596 -13.971 24.915 1.00 85.81 284 GLY A CA 1
ATOM 2193 C C . GLY A 1 284 ? -12.463 -12.868 25.972 1.00 85.81 284 GLY A C 1
ATOM 2194 O O . GLY A 1 284 ? -13.071 -11.818 25.815 1.00 85.81 284 GLY A O 1
ATOM 2195 N N . LYS A 1 285 ? -11.643 -13.025 27.022 1.00 87.69 285 LYS A N 1
ATOM 2196 C CA . LYS A 1 285 ? -11.448 -11.987 28.067 1.00 87.69 285 LYS A CA 1
ATOM 2197 C C . LYS A 1 285 ? -11.174 -10.590 27.487 1.00 87.69 285 LYS A C 1
ATOM 2199 O O . LYS A 1 285 ? -11.907 -9.651 27.773 1.00 87.69 285 LYS A O 1
ATOM 2204 N N . SER A 1 286 ? -10.181 -10.469 26.603 1.00 86.62 286 SER A N 1
ATOM 2205 C CA . SER A 1 286 ? -9.852 -9.201 25.930 1.00 86.62 286 SER A CA 1
ATOM 2206 C C . SER A 1 286 ? -10.926 -8.748 24.932 1.00 86.62 286 SER A C 1
ATOM 2208 O O . SER A 1 286 ? -11.027 -7.565 24.609 1.00 86.62 286 SER A O 1
ATOM 2210 N N . THR A 1 287 ? -11.766 -9.670 24.459 1.00 91.06 287 THR A N 1
ATOM 2211 C CA . THR A 1 287 ? -12.905 -9.358 23.592 1.00 91.06 287 THR A CA 1
ATOM 2212 C C . THR A 1 287 ? -14.005 -8.630 24.354 1.00 91.06 287 THR A C 1
ATOM 2214 O O . THR A 1 287 ? -14.560 -7.685 23.809 1.00 91.06 287 THR A O 1
ATOM 2217 N N . VAL A 1 288 ? -14.268 -8.985 25.619 1.00 90.88 288 VAL A N 1
ATOM 2218 C CA . VAL A 1 288 ? -15.213 -8.239 26.478 1.00 90.88 288 VAL A CA 1
ATOM 2219 C C . VAL A 1 288 ? -14.814 -6.766 26.558 1.00 90.88 288 VAL A C 1
ATOM 2221 O O . VAL A 1 288 ? -15.638 -5.880 26.364 1.00 90.88 288 VAL A O 1
ATOM 2224 N N . ILE A 1 289 ? -13.523 -6.509 26.753 1.00 89.56 289 ILE A N 1
ATOM 2225 C CA . ILE A 1 289 ? -12.955 -5.158 26.830 1.00 89.56 289 ILE A CA 1
ATOM 2226 C C . ILE A 1 289 ? -13.141 -4.425 25.504 1.00 89.56 289 ILE A C 1
ATOM 2228 O O . ILE A 1 289 ? -13.645 -3.309 25.475 1.00 89.56 289 ILE A O 1
ATOM 2232 N N . SER A 1 290 ? -12.825 -5.100 24.396 1.00 91.19 290 SER A N 1
ATOM 2233 C CA . SER A 1 290 ? -12.980 -4.538 23.051 1.00 91.19 290 SER A CA 1
ATOM 2234 C C . SER A 1 290 ? -14.431 -4.145 22.729 1.00 91.19 290 SER A C 1
ATOM 2236 O O . SER A 1 290 ? -14.647 -3.231 21.934 1.00 91.19 290 SER A O 1
ATOM 2238 N N . LEU A 1 291 ? -15.416 -4.836 23.315 1.00 93.12 291 LEU A N 1
ATOM 2239 C CA . LEU A 1 291 ? -16.839 -4.518 23.173 1.00 93.12 291 LEU A CA 1
ATOM 2240 C C . LEU A 1 291 ? -17.247 -3.342 24.069 1.00 93.12 291 LEU A C 1
ATOM 2242 O O . LEU A 1 291 ? -17.924 -2.438 23.592 1.00 93.12 291 LEU A O 1
ATOM 2246 N N . ILE A 1 292 ? -16.789 -3.303 25.326 1.00 92.81 292 ILE A N 1
ATOM 2247 C CA . ILE A 1 292 ? -17.062 -2.194 26.260 1.00 92.81 292 ILE A CA 1
ATOM 2248 C C . ILE A 1 292 ? -16.468 -0.873 25.740 1.00 92.81 292 ILE A C 1
ATOM 2250 O O . ILE A 1 292 ? -17.147 0.152 25.738 1.00 92.81 292 ILE A O 1
ATOM 2254 N N . GLU A 1 293 ? -15.239 -0.896 25.218 1.00 91.06 293 GLU A N 1
ATOM 2255 C CA . GLU A 1 293 ? -14.580 0.275 24.608 1.00 91.06 293 GLU A CA 1
ATOM 2256 C C . GLU A 1 293 ? -15.077 0.600 23.192 1.00 91.06 293 GLU A C 1
ATOM 2258 O O . GLU A 1 293 ? -14.629 1.567 22.548 1.00 91.06 293 GLU A O 1
ATOM 2263 N N . ARG A 1 294 ? -15.997 -0.229 22.688 1.00 93.56 294 ARG A N 1
ATOM 2264 C CA . ARG A 1 294 ? -16.595 -0.122 21.363 1.00 93.56 294 ARG A CA 1
ATOM 2265 C C . ARG A 1 294 ? -15.529 -0.020 20.267 1.00 93.56 294 ARG A C 1
ATOM 2267 O O . ARG A 1 294 ? -15.555 0.870 19.416 1.00 93.56 294 ARG A O 1
ATOM 2274 N N . PHE A 1 295 ? -14.532 -0.905 20.305 1.00 92.38 295 PHE A N 1
ATOM 2275 C CA . PHE A 1 295 ? -13.664 -1.172 19.149 1.00 92.38 295 PHE A CA 1
ATOM 2276 C C . PHE A 1 295 ? -14.378 -2.032 18.109 1.00 92.38 295 PHE A C 1
ATOM 2278 O O . PHE A 1 295 ? -14.088 -1.928 16.917 1.00 92.38 295 PHE A O 1
ATOM 2285 N N . TYR A 1 296 ? -15.336 -2.836 18.564 1.00 94.00 296 TYR A N 1
ATOM 2286 C CA . TYR A 1 296 ? -16.249 -3.598 17.730 1.00 94.00 296 TYR A CA 1
ATOM 2287 C C . TYR A 1 296 ? -17.669 -3.440 18.267 1.00 94.00 296 TYR A C 1
ATOM 2289 O O . TYR A 1 296 ? -17.861 -3.359 19.479 1.00 94.00 296 TYR A O 1
ATOM 2297 N N . ASP A 1 297 ? -18.646 -3.425 17.365 1.00 93.75 297 ASP A N 1
ATOM 2298 C CA . ASP A 1 297 ? -20.048 -3.598 17.733 1.00 93.75 297 ASP A CA 1
ATOM 2299 C C . ASP A 1 297 ? -20.368 -5.110 17.734 1.00 93.75 297 ASP A C 1
ATOM 2301 O O . ASP A 1 297 ? -19.816 -5.846 16.902 1.00 93.75 297 ASP A O 1
ATOM 2305 N N . PRO A 1 298 ? -21.215 -5.598 18.658 1.00 94.69 298 PRO A N 1
ATOM 2306 C CA . PRO A 1 298 ? -21.640 -6.995 18.677 1.00 94.69 298 PRO A CA 1
ATOM 2307 C C . PRO A 1 298 ? -22.492 -7.353 17.444 1.00 94.69 298 PRO A C 1
ATOM 2309 O O . PRO A 1 298 ? -23.110 -6.483 16.831 1.00 94.69 298 PRO A O 1
ATOM 2312 N N . ASP A 1 299 ? -22.547 -8.642 17.087 1.00 93.19 299 ASP A N 1
ATOM 2313 C CA . ASP A 1 299 ? -23.406 -9.125 15.991 1.00 93.19 299 ASP A CA 1
ATOM 2314 C C . ASP A 1 299 ? -24.888 -9.140 16.411 1.00 93.19 299 ASP A C 1
ATOM 2316 O O . ASP A 1 299 ? -25.778 -8.876 15.602 1.00 93.19 299 ASP A O 1
ATOM 2320 N N . SER A 1 300 ? -25.149 -9.460 17.682 1.00 94.56 300 SER A N 1
ATOM 2321 C CA . SER A 1 300 ? -26.461 -9.368 18.328 1.00 94.56 300 SER A CA 1
ATOM 2322 C C . SER A 1 300 ? -26.307 -9.096 19.822 1.00 94.56 300 SER A C 1
ATOM 2324 O O . SER A 1 300 ? -25.238 -9.341 20.384 1.00 94.56 300 SER A O 1
ATOM 2326 N N . GLY A 1 301 ? -27.388 -8.653 20.464 1.00 94.75 301 GLY A N 1
ATOM 2327 C CA . GLY A 1 301 ? -27.367 -8.215 21.858 1.00 94.75 301 GLY A CA 1
ATOM 2328 C C . GLY A 1 301 ? -26.851 -6.786 21.998 1.00 94.75 301 GLY A C 1
ATOM 2329 O O . GLY A 1 301 ? -26.516 -6.129 21.009 1.00 94.75 301 GLY A O 1
ATOM 2330 N N . HIS A 1 302 ? -26.798 -6.302 23.232 1.00 95.88 302 HIS A N 1
ATOM 2331 C CA . HIS A 1 302 ? -26.474 -4.908 23.522 1.00 95.88 302 HIS A CA 1
ATOM 2332 C C . HIS A 1 302 ? -25.524 -4.793 24.712 1.00 95.88 302 HIS A C 1
ATOM 2334 O O . HIS A 1 302 ? -25.470 -5.655 25.588 1.00 95.88 302 HIS A O 1
ATOM 2340 N N . VAL A 1 303 ? -24.753 -3.708 24.722 1.00 95.94 303 VAL A N 1
ATOM 2341 C CA . VAL A 1 303 ? -23.907 -3.319 25.851 1.00 95.94 303 VAL A CA 1
ATOM 2342 C C . VAL A 1 303 ? -24.385 -1.958 26.332 1.00 95.94 303 VAL A C 1
ATOM 2344 O O . VAL A 1 303 ? -24.569 -1.039 25.530 1.00 95.94 303 VAL A O 1
ATOM 2347 N N . TYR A 1 304 ? -24.579 -1.828 27.634 1.00 95.44 304 TYR A N 1
ATOM 2348 C CA . TYR A 1 304 ? -25.117 -0.650 28.290 1.00 95.44 304 TYR A CA 1
ATOM 2349 C C . TYR A 1 304 ? -24.106 -0.080 29.281 1.00 95.44 304 TYR A C 1
ATOM 2351 O O . TYR A 1 304 ? -23.393 -0.819 29.959 1.00 95.44 304 TYR A O 1
ATOM 2359 N N . LEU A 1 305 ? -24.085 1.247 29.374 1.00 94.12 305 LEU A N 1
ATOM 2360 C CA . LEU A 1 305 ? -23.450 2.015 30.436 1.00 94.12 305 LEU A CA 1
ATOM 2361 C C . LEU A 1 305 ? -24.543 2.855 31.103 1.00 94.12 305 LEU A C 1
ATOM 2363 O O . LEU A 1 305 ? -25.201 3.657 30.440 1.00 94.12 305 LEU A O 1
ATOM 2367 N N . ASP A 1 306 ? -24.761 2.641 32.398 1.00 92.31 306 ASP A N 1
ATOM 2368 C CA . ASP A 1 306 ? -25.817 3.284 33.190 1.00 92.31 306 ASP A CA 1
ATOM 2369 C C . ASP A 1 306 ? -27.209 3.179 32.533 1.00 92.31 306 ASP A C 1
ATOM 2371 O O . ASP A 1 306 ? -27.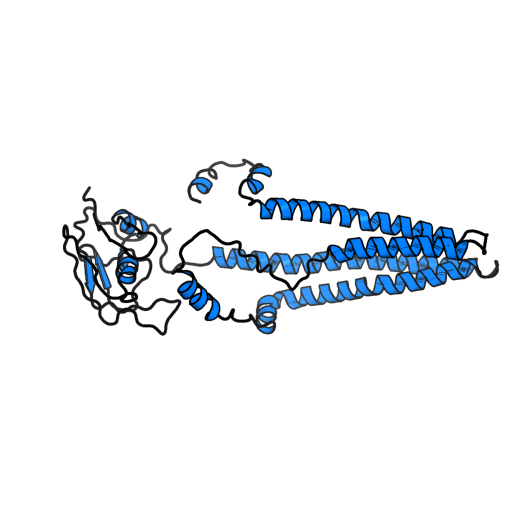946 4.159 32.421 1.00 92.31 306 ASP A O 1
ATOM 2375 N N . SER A 1 307 ? -27.553 1.968 32.072 1.00 91.44 307 SER A N 1
ATOM 2376 C CA . SER A 1 307 ? -28.813 1.630 31.379 1.00 91.44 307 SER A CA 1
ATOM 2377 C C . SER A 1 307 ? -29.011 2.291 30.007 1.00 91.44 307 SER A C 1
ATOM 2379 O O . SER A 1 307 ? -30.069 2.147 29.391 1.00 91.44 307 SER A O 1
ATOM 2381 N N . VAL A 1 308 ? -28.001 2.988 29.483 1.00 93.94 308 VAL A N 1
ATOM 2382 C CA . VAL A 1 308 ? -28.011 3.552 28.131 1.00 93.94 308 VAL A CA 1
ATOM 2383 C C . VAL A 1 308 ? -27.054 2.761 27.252 1.00 93.94 308 VAL A C 1
ATOM 2385 O O . VAL A 1 308 ? -25.908 2.508 27.607 1.00 93.94 308 VAL A O 1
ATOM 2388 N N . GLU A 1 309 ? -27.530 2.361 26.080 1.00 95.25 309 GLU A N 1
ATOM 2389 C CA . GLU A 1 309 ? -26.743 1.567 25.142 1.00 95.25 309 GLU A CA 1
ATOM 2390 C C . GLU A 1 309 ? -25.497 2.330 24.662 1.00 95.25 309 GLU A C 1
ATOM 2392 O O . GLU A 1 309 ? -25.599 3.469 24.191 1.00 95.25 309 GLU A O 1
ATOM 2397 N N . ILE A 1 310 ? -24.323 1.689 24.712 1.00 94.06 310 ILE A N 1
ATOM 2398 C CA . ILE A 1 310 ? -23.043 2.337 24.383 1.00 94.06 310 ILE A CA 1
ATOM 2399 C C . ILE A 1 310 ? -22.960 2.812 22.927 1.00 94.06 310 ILE A C 1
ATOM 2401 O O . ILE A 1 310 ? -22.172 3.702 22.593 1.00 94.06 310 ILE A O 1
ATOM 2405 N N . SER A 1 311 ? -23.791 2.239 22.050 1.00 91.69 311 SER A N 1
ATOM 2406 C CA . SER A 1 311 ? -23.864 2.603 20.638 1.00 91.69 311 SER A CA 1
ATOM 2407 C C . SER A 1 311 ? -24.381 4.033 20.416 1.00 91.69 311 SER A C 1
ATOM 2409 O O . SER A 1 311 ? -24.048 4.660 19.404 1.00 91.69 311 SER A O 1
ATOM 2411 N N . LYS A 1 312 ? -25.133 4.571 21.387 1.00 92.62 312 LYS A N 1
ATOM 2412 C CA . LYS A 1 312 ? -25.779 5.893 21.344 1.00 92.62 312 LYS A CA 1
ATOM 2413 C C . LYS A 1 312 ? -24.893 7.025 21.859 1.00 92.62 312 LYS A C 1
ATOM 2415 O O . LYS A 1 312 ? -25.224 8.188 21.637 1.00 92.62 312 LYS A O 1
ATOM 2420 N N . PHE A 1 313 ? -23.796 6.717 22.549 1.00 92.81 313 PHE A N 1
ATOM 2421 C CA . PHE A 1 313 ? -22.884 7.733 23.069 1.00 92.81 313 PHE A CA 1
ATOM 2422 C C . PHE A 1 313 ? -21.935 8.271 22.004 1.00 92.81 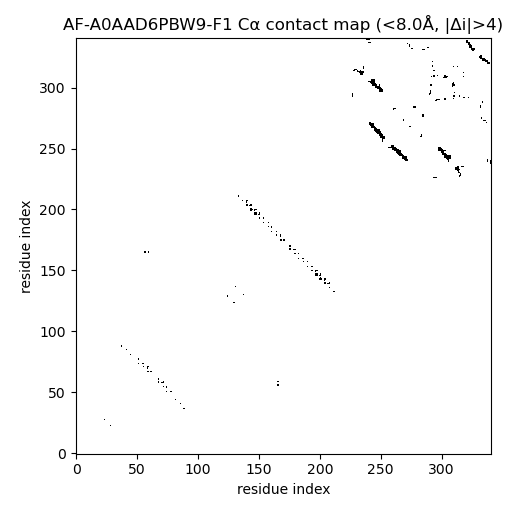313 PHE A C 1
ATOM 2424 O O . PHE A 1 313 ? -21.521 7.550 21.090 1.00 92.81 313 PHE A O 1
ATOM 2431 N N . LYS A 1 314 ? -21.517 9.527 22.192 1.00 93.12 314 LYS A N 1
ATOM 2432 C CA . LYS A 1 314 ? -20.372 10.095 21.477 1.00 93.12 314 LYS A CA 1
ATOM 2433 C C . LYS A 1 314 ? -19.121 9.280 21.812 1.00 93.12 314 LYS A C 1
ATOM 2435 O O . LYS A 1 314 ? -18.723 9.189 22.973 1.00 93.12 314 LYS A O 1
ATOM 2440 N N . LEU A 1 315 ? -18.470 8.715 20.794 1.00 92.56 315 LEU A N 1
ATOM 2441 C CA . LEU A 1 315 ? -17.401 7.725 20.983 1.00 92.56 315 LEU A CA 1
ATOM 2442 C C . LEU A 1 315 ? -16.189 8.270 21.752 1.00 92.56 315 LEU A C 1
ATOM 2444 O O . LEU A 1 315 ? -15.668 7.599 22.640 1.00 92.56 315 LEU A O 1
ATOM 2448 N N . ASN A 1 316 ? -15.754 9.494 21.437 1.00 91.19 316 ASN A N 1
ATOM 2449 C CA . ASN A 1 316 ? -14.637 10.126 22.146 1.00 91.19 316 ASN A CA 1
ATOM 2450 C C . ASN A 1 316 ? -14.973 10.377 23.616 1.00 91.19 316 ASN A C 1
ATOM 2452 O O . ASN A 1 316 ? -14.118 10.177 24.470 1.00 91.19 316 ASN A O 1
ATOM 2456 N N . TRP A 1 317 ? -16.214 10.777 23.908 1.00 92.25 317 TRP A N 1
ATOM 2457 C CA . TRP A 1 317 ? -16.663 10.991 25.280 1.00 92.25 317 TRP A CA 1
ATOM 2458 C C . TRP A 1 317 ? -16.723 9.668 26.051 1.00 92.25 317 TRP A C 1
ATOM 2460 O O . TRP A 1 317 ? -16.177 9.598 27.145 1.00 92.25 317 TRP A O 1
ATOM 2470 N N . LEU A 1 318 ? -17.285 8.606 25.456 1.00 91.38 318 LEU A N 1
ATOM 2471 C CA . LEU A 1 318 ? -17.347 7.269 26.061 1.00 91.38 318 LEU A CA 1
ATOM 2472 C C . LEU A 1 318 ? -15.954 6.776 26.478 1.00 91.38 318 LEU A C 1
ATOM 2474 O O . LEU A 1 318 ? -15.752 6.369 27.618 1.00 91.38 318 LEU A O 1
ATOM 2478 N N . ARG A 1 319 ? -14.980 6.865 25.564 1.00 91.31 319 ARG A N 1
ATOM 2479 C CA . ARG A 1 319 ? -13.601 6.420 25.814 1.00 91.31 319 ARG A CA 1
ATOM 2480 C C . ARG A 1 319 ? -12.848 7.315 26.799 1.00 91.31 319 ARG A C 1
ATOM 2482 O O . ARG A 1 319 ? -11.934 6.835 27.447 1.00 91.31 319 ARG A O 1
ATOM 2489 N N . GLN A 1 320 ? -13.236 8.583 26.953 1.00 89.94 320 GLN A N 1
ATOM 2490 C CA . GLN A 1 320 ? -12.690 9.456 28.000 1.00 89.94 320 GLN A CA 1
ATOM 2491 C C . GLN A 1 320 ? -13.141 9.047 29.408 1.00 89.94 320 GLN A C 1
ATOM 2493 O O . GLN A 1 320 ? -12.429 9.336 30.364 1.00 89.94 320 GLN A O 1
ATOM 2498 N N . GLN A 1 321 ? -14.284 8.364 29.546 1.00 87.75 321 GLN A N 1
ATOM 2499 C CA . GLN A 1 321 ? -14.752 7.855 30.843 1.00 87.75 321 GLN A CA 1
ATOM 2500 C C . GLN A 1 321 ? -14.045 6.557 31.263 1.00 87.75 321 GLN A C 1
ATOM 2502 O O . GLN A 1 321 ? -14.241 6.081 32.380 1.00 87.75 321 GLN A O 1
ATOM 2507 N N . MET A 1 322 ? -13.250 5.953 30.373 1.00 87.62 322 MET A N 1
ATOM 2508 C CA . MET A 1 322 ? -12.622 4.649 30.573 1.00 87.62 322 MET A CA 1
ATOM 2509 C C . MET A 1 322 ? -11.099 4.779 30.603 1.00 87.62 322 MET A C 1
ATOM 2511 O O . MET A 1 322 ? -10.487 5.364 29.714 1.00 87.62 322 MET A O 1
ATOM 2515 N N . GLY A 1 323 ? -10.478 4.190 31.623 1.00 84.25 323 GLY A N 1
ATOM 2516 C CA . GLY A 1 323 ? -9.037 3.977 31.665 1.00 84.25 323 GLY A CA 1
ATOM 2517 C C . GLY A 1 323 ? -8.703 2.570 31.187 1.00 84.25 323 GLY A C 1
ATOM 2518 O O . GLY A 1 323 ? -9.041 1.599 31.862 1.00 84.25 323 GLY A O 1
ATOM 2519 N N . LEU A 1 324 ? -8.027 2.451 30.044 1.00 82.50 324 LEU A N 1
ATOM 2520 C CA . LEU A 1 324 ? -7.490 1.174 29.584 1.00 82.50 324 LEU A CA 1
ATOM 2521 C C . LEU A 1 324 ? -6.035 1.036 30.011 1.00 82.50 324 LEU A C 1
ATOM 2523 O O . LEU A 1 324 ? -5.180 1.828 29.616 1.00 82.50 324 LEU A O 1
ATOM 2527 N N . ILE A 1 325 ? -5.753 -0.014 30.775 1.00 79.50 325 ILE A N 1
ATOM 2528 C CA . ILE A 1 325 ? -4.392 -0.439 31.081 1.00 79.50 325 ILE A CA 1
ATOM 2529 C C . ILE A 1 325 ? -4.128 -1.695 30.257 1.00 79.50 325 ILE A C 1
ATOM 2531 O O . ILE A 1 325 ? -4.716 -2.752 30.487 1.00 79.50 325 ILE A O 1
ATOM 2535 N N . THR A 1 326 ? -3.276 -1.561 29.246 1.00 67.00 326 THR A N 1
ATOM 2536 C CA . THR A 1 326 ? -2.809 -2.698 28.456 1.00 67.00 326 THR A CA 1
ATOM 2537 C C . THR A 1 326 ? -1.517 -3.221 29.066 1.00 67.00 326 THR A C 1
ATOM 2539 O O . THR A 1 326 ? -0.495 -2.541 28.974 1.00 67.00 326 THR A O 1
ATOM 2542 N N . ASP A 1 327 ? -1.528 -4.423 29.640 1.00 56.53 327 ASP A N 1
ATOM 2543 C CA . ASP A 1 327 ? -0.269 -5.126 29.878 1.00 56.53 327 ASP A CA 1
ATOM 2544 C C . ASP A 1 327 ? 0.305 -5.572 28.535 1.00 56.53 327 ASP A C 1
ATOM 2546 O O . ASP A 1 327 ? -0.387 -6.171 27.700 1.00 56.53 327 ASP A O 1
ATOM 2550 N N . GLY A 1 328 ? 1.588 -5.286 28.327 1.00 47.81 328 GLY A N 1
ATOM 2551 C CA . GLY A 1 328 ? 2.353 -5.956 27.290 1.00 47.81 328 GLY A CA 1
ATOM 2552 C C . GLY A 1 328 ? 2.359 -7.453 27.596 1.00 47.81 328 GLY A C 1
ATOM 2553 O O . GLY A 1 328 ? 3.050 -7.872 28.514 1.00 47.81 328 GLY A O 1
ATOM 2554 N N . ALA A 1 329 ? 1.582 -8.221 26.823 1.00 42.44 329 ALA A N 1
ATOM 2555 C CA . ALA A 1 329 ? 1.498 -9.687 26.810 1.00 42.44 329 ALA A CA 1
ATOM 2556 C C . ALA A 1 329 ? 0.609 -10.377 27.883 1.00 42.44 329 ALA A C 1
ATOM 2558 O O . ALA A 1 329 ? 1.092 -11.087 28.746 1.00 42.44 329 ALA A O 1
ATOM 2559 N N . TYR A 1 330 ? -0.721 -10.356 27.707 1.00 39.12 330 TYR A N 1
ATOM 2560 C CA . TYR A 1 330 ? -1.659 -11.377 28.246 1.00 39.12 330 TYR A CA 1
ATOM 2561 C C . TYR A 1 330 ? -2.227 -11.215 29.672 1.00 39.12 330 TYR A C 1
ATOM 2563 O O . TYR A 1 330 ? -2.554 -12.209 30.316 1.00 39.12 330 TYR A O 1
ATOM 2571 N N . ALA A 1 331 ? -2.506 -9.998 30.134 1.00 37.38 331 ALA A N 1
ATOM 2572 C CA . ALA A 1 331 ? -3.516 -9.789 31.176 1.00 37.38 331 ALA A CA 1
ATOM 2573 C C . ALA A 1 331 ? -4.117 -8.389 31.046 1.00 37.38 331 ALA A C 1
ATOM 2575 O O . ALA A 1 331 ? -3.587 -7.405 31.539 1.00 37.38 331 ALA A O 1
ATOM 2576 N N . SER A 1 332 ? -5.239 -8.262 30.345 1.00 39.34 332 SER A N 1
ATOM 2577 C CA . SER A 1 332 ? -5.947 -6.985 30.304 1.00 39.34 332 SER A CA 1
ATOM 2578 C C . SER A 1 332 ? -6.689 -6.796 31.632 1.00 39.34 332 SER A C 1
ATOM 2580 O O . SER A 1 332 ? -7.848 -7.195 31.769 1.00 39.34 332 SER A O 1
ATOM 2582 N N . LEU A 1 333 ? -6.003 -6.260 32.641 1.00 37.75 333 LEU A N 1
ATOM 2583 C CA . LEU A 1 333 ? -6.629 -5.882 33.900 1.00 37.75 333 LEU A CA 1
ATOM 2584 C C . LEU A 1 333 ? -7.374 -4.566 33.670 1.00 37.75 333 LEU A C 1
ATOM 2586 O O . LEU A 1 333 ? -6.796 -3.482 33.690 1.00 37.75 333 LEU A O 1
ATOM 2590 N N . VAL A 1 334 ? -8.677 -4.661 33.414 1.00 42.19 334 VAL A N 1
ATOM 2591 C CA . VAL A 1 334 ? -9.526 -3.472 33.369 1.00 42.19 334 VAL A CA 1
ATOM 2592 C C . VAL A 1 334 ? -9.778 -3.021 34.798 1.00 42.19 334 VAL A C 1
ATOM 2594 O O . VAL A 1 334 ? -10.723 -3.453 35.455 1.00 42.19 334 VAL A O 1
ATOM 2597 N N . ALA A 1 335 ? -8.933 -2.118 35.284 1.00 40.16 335 ALA A N 1
ATOM 2598 C CA . ALA A 1 335 ? -9.364 -1.189 36.309 1.00 40.16 335 ALA A CA 1
ATOM 2599 C C . ALA A 1 335 ? -10.303 -0.187 35.627 1.00 40.16 335 ALA A C 1
ATOM 2601 O O . ALA A 1 335 ? -9.870 0.858 35.149 1.00 40.16 335 ALA A O 1
ATOM 2602 N N . LEU A 1 336 ? -11.596 -0.519 35.559 1.00 46.38 336 LEU A N 1
ATOM 2603 C CA . LEU A 1 336 ? -12.662 0.433 35.236 1.00 46.38 336 LEU A CA 1
ATOM 2604 C C . LEU A 1 336 ? -12.774 1.411 36.412 1.00 46.38 336 LEU A C 1
ATOM 2606 O O . LEU A 1 336 ? -13.709 1.380 37.207 1.00 46.38 336 LEU A O 1
ATOM 2610 N N . HIS A 1 337 ? -11.760 2.255 36.572 1.00 44.62 337 HIS A N 1
ATOM 2611 C CA . HIS A 1 337 ? -11.837 3.404 37.447 1.00 44.62 337 HIS A CA 1
ATOM 2612 C C . HIS A 1 337 ? -12.545 4.500 36.659 1.00 44.62 337 HIS A C 1
ATOM 2614 O O . HIS A 1 337 ? -11.913 5.336 36.017 1.00 44.62 337 HIS A O 1
ATOM 2620 N N . MET A 1 338 ? -13.876 4.435 36.642 1.00 47.22 338 MET A N 1
ATOM 2621 C CA . MET A 1 338 ? -14.680 5.535 36.129 1.00 47.22 338 MET A CA 1
ATOM 2622 C C . MET A 1 338 ? -14.573 6.676 37.136 1.00 47.22 338 MET A C 1
ATOM 2624 O O . MET A 1 338 ? -15.088 6.587 38.251 1.00 47.22 338 MET A O 1
ATOM 2628 N N . SER A 1 339 ? -13.804 7.703 36.776 1.00 35.41 339 SER A N 1
ATOM 2629 C CA . SER A 1 339 ? -13.643 8.891 37.607 1.00 35.41 339 SER A CA 1
ATOM 2630 C C . SER A 1 339 ? -14.963 9.657 37.592 1.00 35.41 339 SER A C 1
ATOM 2632 O O . SER A 1 339 ? -15.362 10.193 36.563 1.00 35.41 339 SER A O 1
ATOM 2634 N N . ALA A 1 340 ? -15.667 9.657 38.722 1.00 33.34 340 ALA A N 1
ATOM 2635 C CA . ALA A 1 340 ? -16.774 10.571 38.944 1.00 33.34 340 ALA A CA 1
ATOM 2636 C C . ALA A 1 340 ? -16.177 11.962 39.199 1.00 33.34 340 ALA A C 1
ATOM 2638 O O . ALA A 1 340 ? -15.657 12.217 40.286 1.00 33.34 340 ALA A O 1
ATOM 2639 N N . THR A 1 341 ? -16.202 12.830 38.190 1.00 32.03 341 THR A N 1
ATOM 2640 C CA . THR A 1 341 ? -15.992 14.278 38.360 1.00 32.03 341 THR A CA 1
ATOM 2641 C C . THR A 1 341 ? -17.285 15.022 38.151 1.00 32.03 341 THR A C 1
ATOM 2643 O O . THR A 1 341 ? -17.943 14.723 37.127 1.00 32.03 341 THR A O 1
#

Nearest PDB structures (foldseek):
  7zk4-assembly1_A  TM=5.046E-01  e=3.878E-11  Mus musculus
  4ayx-assembly1_A  TM=5.107E-01  e=6.128E-10  Homo sapiens
  8pmd-assembly1_A  TM=3.895E-01  e=3.096E-11  Homo sapiens
  5och-assembly2_D  TM=4.506E-01  e=1.597E-09  Homo sapiens
  7a69-assembly1_A  TM=3.379E-01  e=1.339E-10  Homo sapiens

Solvent-accessible surface area (backbone atoms only — not comparable to full-atom values): 20593 Å² total; per-residue (Å²): 112,74,81,64,59,71,74,68,79,58,91,83,75,77,77,60,75,68,67,76,58,74,78,55,48,77,65,51,52,50,51,51,50,54,50,49,55,45,51,51,54,56,64,49,45,58,62,48,48,53,51,55,50,51,50,51,56,51,49,71,69,51,93,55,80,89,52,37,68,62,52,51,51,55,49,52,50,51,53,51,55,51,48,49,62,56,55,77,63,56,75,71,87,86,63,80,82,89,70,85,78,86,79,91,84,66,101,73,54,61,70,59,54,50,52,53,60,71,66,54,69,76,77,77,77,48,68,67,57,54,52,60,74,40,53,90,42,44,66,44,50,49,52,20,48,52,29,46,51,55,54,60,49,47,59,62,49,50,52,52,54,47,55,52,59,57,53,45,77,76,50,61,86,83,56,38,70,64,50,53,54,56,54,51,52,51,53,51,51,52,50,54,52,50,66,52,33,52,59,50,22,55,50,31,48,48,52,48,59,50,48,58,54,50,51,57,52,49,57,60,71,70,55,78,64,94,77,55,69,85,52,94,54,60,51,80,74,92,70,71,73,54,28,37,40,34,41,51,26,19,33,56,52,85,95,43,77,88,48,75,68,36,79,62,41,60,62,72,45,58,49,96,58,92,73,84,86,81,76,64,92,88,66,39,65,67,52,56,51,37,46,76,68,57,79,43,82,62,80,37,57,50,48,25,49,69,88,39,52,58,86,51,35,19,52,58,61,56,51,68,52,49,49,84,51,77,52,91,82,88,54,74,57,64,59,74,61,55,76,77,118

pLDDT: mean 72.59, std 18.8, range [26.86, 96.5]

Radius of gyration: 34.52 Å; Cα contacts (8 Å, |Δi|>4): 248; chains: 1; bounding box: 77×51×99 Å

Mean predicted aligned error: 16.91 Å

Secondary structure (DSSP, 8-state):
-HHHHTT--STT----GGGGGTT--HHHHHHHHHHHHHHHHHHHHHHHHHHHHHHHHHHHHSS-TTTHHHHHHHHHHHHHHHHHHHHTTS--TT-----PPPPS--TTTHHHHHHHHHH-------HHHHHHHTTTTHHHHHHHHHHHHHHHHHHHHHHHHHHHHHHHTTS-TTTHHHHHHHHHHHHHHHHHHHHHHHHHHHHHHHHHHHHHHHHHHHHHHT---SS-TT---SB--SS----EEEEEEEE--TT-TT--SEEEE--EE-TT-------STTSSHHHHHHHHTTSS--SEEEEEETTEEGGGB-HHHHHHT------SSS-----------

Organism: NCBI:txid889485

Foldseek 3Di:
DVVVVVVPPDPDDDDDPCVVCPPQDPVRVVCVVLVVVLVVLVVVLVVVVVVLVVQLLVLLVDPDPVCSVVSNVVSVVVVVVSCCVNVVSPDPPPDDPPDDDDDDDDPPVCVVVVVVVVPPDPPPCDPVNVCVVLVVLVVLVVQLVVLVVLVVVLVVVVVVLVVVVSVLVVDDPVVSVVVVVVSVVVVVVSVVSCVPSVVSNVVSVVVSVVVVVVVVVVCVVVDDDPDDLVDPAFDDDPWFQFKKWWFQFWADDPVCNPDTLDGGDTDIDGGPDFDDDDDDPSNCPVVVVCCQLPVDPTPDTFMDGPNHTPVRHNNVNSVVQFDWDDDPPDDRRGPSPRDTD